Protein AF-A0A2G2X7A8-F1 (afdb_monomer)

Sequence (246 aa):
MGVSGAGKTTLMHVLAGRKTGGYIECSIKISGYPKKQETFAHIFGYCEQNDIHSPYVTVYESLVFSAWLRLPHDVDEKTRKMFVQKVMKLVELTPLRSALVGFPGVNGLSTEQHKRLTIGVELVLVLMKRGGQEIYVGSLGRHSCHLIKYFESIPDVSKIEDGYNPATWMLEVTNSAQEMMSGLDFADLYKKSDLYIRNKVLISELSVPLPVTKDLRFDNQYSQPFWTQCMACLWKQHQSYWRNPT

Solvent-accessible surface area (backbone atoms only — not comparable to full-atom values): 14780 Å² total; per-residue (Å²): 105,53,63,80,99,11,42,36,69,54,49,50,25,50,76,72,65,68,61,89,73,85,89,82,93,77,86,60,63,56,82,23,33,77,61,53,74,69,45,42,66,80,80,49,38,77,74,62,94,68,76,87,69,68,34,50,34,28,48,46,54,51,35,47,52,39,48,60,50,63,39,54,77,86,61,49,72,68,61,49,52,52,50,42,52,50,41,33,53,73,51,64,40,59,92,44,35,81,39,43,38,28,47,88,93,77,41,65,38,52,73,68,54,42,50,35,48,39,46,53,57,30,78,46,94,92,91,54,18,48,81,66,44,83,87,75,88,75,70,44,55,81,91,39,49,51,50,50,55,57,55,56,69,40,85,94,41,77,74,84,57,90,94,55,59,68,71,59,52,55,49,61,64,68,28,72,66,48,29,65,73,70,73,49,57,68,69,61,51,42,68,72,31,72,64,42,51,52,48,53,50,50,51,57,57,49,49,48,55,58,95,87,64,76,78,93,80,65,100,49,66,56,49,42,57,69,68,57,49,51,50,52,51,51,50,53,49,50,53,29,54,79,59,47,97,122

Mean predicted aligned error: 10.91 Å

pLDDT: mean 78.65, std 14.28, range [30.84, 96.94]

Nearest PDB structures (foldseek):
  9iul-assembly1_A  TM=8.206E-01  e=5.521E-11  Candida albicans SC5314
  6ffc-assembly1_A  TM=7.387E-01  e=5.706E-10  Homo sapiens
  8wto-assembly1_B  TM=7.322E-01  e=6.227E-09  Arabidopsis thaliana
  8wtm-assembly1_A  TM=6.685E-01  e=3.739E-08  Arabidopsis thaliana
  7r8b-assembly1_B  TM=6.435E-01  e=8.917E-08  Homo sapiens

Radius of gyration: 21.68 Å; Cα contacts (8 Å, |Δi|>4): 256; chains: 1; bounding box: 56×48×57 Å

Organism: Capsicum baccatum (NCBI:txid33114)

Secondary structure (DSSP, 8-state):
---SSSSHHHHHHHHHT---SS------EETTEEP-TTTGGGT-----SS----TTSBHHHHHHHHHHHHS-TTS-HHHHHHHHHHHHHHTT-GGGTTSB---TTTSSS-HHHHHHHHHHHH-------TTS--S--S---GGGHHHHHHHHTSTTPPPPPTT--HHHHHHHHTSHHHHHHHT--HHHHHHHSHHHHHHHHHHHHHTSPPTT------SSSSSS-HHHHHHHHHHHHHHHHHT---

Structure (mmCIF, N/CA/C/O backbone):
data_AF-A0A2G2X7A8-F1
#
_entry.id   AF-A0A2G2X7A8-F1
#
loop_
_atom_site.group_PDB
_atom_site.id
_atom_site.type_symbol
_atom_site.label_atom_id
_atom_site.label_alt_id
_atom_site.label_comp_id
_atom_site.label_asym_id
_atom_site.label_entity_id
_atom_site.label_seq_id
_atom_site.pdbx_PDB_ins_code
_atom_site.Cartn_x
_atom_site.Cartn_y
_atom_site.Cartn_z
_atom_site.occupancy
_atom_site.B_iso_or_equiv
_atom_site.auth_seq_id
_atom_site.auth_comp_id
_atom_site.auth_asym_id
_atom_site.auth_atom_id
_atom_site.pdbx_PDB_model_num
ATOM 1 N N . MET A 1 1 ? -9.004 6.717 10.570 1.00 49.31 1 MET A N 1
ATOM 2 C CA . MET A 1 1 ? -8.285 7.858 11.185 1.00 49.31 1 MET A CA 1
ATOM 3 C C . MET A 1 1 ? -8.231 7.599 12.679 1.00 49.31 1 MET A C 1
ATOM 5 O O . MET A 1 1 ? -9.219 7.135 13.226 1.00 49.31 1 MET A O 1
ATOM 9 N N . GLY A 1 2 ? -7.094 7.819 13.332 1.00 56.28 2 GLY A N 1
ATOM 10 C CA . GLY A 1 2 ? -6.967 7.631 14.778 1.00 56.28 2 GLY A CA 1
ATOM 11 C C . GLY A 1 2 ? -5.663 8.210 15.302 1.00 56.28 2 GLY A C 1
ATOM 12 O O . GLY A 1 2 ? -4.688 8.232 14.549 1.00 56.28 2 GLY A O 1
ATOM 13 N N . VAL A 1 3 ? -5.621 8.605 16.576 1.00 64.25 3 VAL A N 1
ATOM 14 C CA . VAL A 1 3 ? -4.405 9.091 17.263 1.00 64.25 3 VAL A CA 1
ATOM 15 C C . VAL A 1 3 ? -3.214 8.126 17.072 1.00 64.25 3 VAL A C 1
ATOM 17 O O . VAL A 1 3 ? -3.430 6.937 16.811 1.00 64.25 3 VAL A O 1
ATOM 20 N N . SER A 1 4 ? -1.964 8.630 17.094 1.00 68.25 4 SER A N 1
ATOM 21 C CA . SER A 1 4 ? -0.704 7.849 16.902 1.00 68.25 4 SER A CA 1
ATOM 22 C C . SER A 1 4 ? -0.648 6.604 17.806 1.00 68.25 4 SER A C 1
ATOM 24 O O . SER A 1 4 ? -1.505 6.496 18.637 1.00 68.25 4 SER A O 1
ATOM 26 N N . GLY A 1 5 ? 0.247 5.617 17.676 1.00 72.12 5 GLY A N 1
ATOM 27 C CA . GLY A 1 5 ? 0.383 4.505 18.661 1.00 72.12 5 GLY A CA 1
ATOM 28 C C . GLY A 1 5 ? -0.889 3.686 18.942 1.00 72.12 5 GLY A C 1
ATOM 29 O O . GLY A 1 5 ? -1.231 3.370 20.077 1.00 72.12 5 GLY A O 1
ATOM 30 N N . ALA A 1 6 ? -1.614 3.400 17.872 1.00 70.56 6 ALA A N 1
ATOM 31 C CA . ALA A 1 6 ? -2.959 2.862 17.879 1.00 70.56 6 ALA A CA 1
ATOM 32 C C . ALA A 1 6 ? -3.150 1.373 17.779 1.00 70.56 6 ALA A C 1
ATOM 34 O O . ALA A 1 6 ? -4.229 0.857 18.051 1.00 70.56 6 ALA A O 1
ATOM 35 N N . GLY A 1 7 ? -2.156 0.708 17.238 1.00 76.69 7 GLY A N 1
ATOM 36 C CA . GLY A 1 7 ? -2.445 -0.532 16.559 1.00 76.69 7 GLY A CA 1
ATOM 37 C C . GLY A 1 7 ? -3.211 -0.341 15.246 1.00 76.69 7 GLY A C 1
ATOM 38 O O . GLY A 1 7 ? -3.618 -1.342 14.688 1.00 76.69 7 GLY A O 1
ATOM 39 N N . LYS A 1 8 ? -3.338 0.876 14.678 1.00 75.06 8 LYS A N 1
ATOM 40 C CA . LYS A 1 8 ? -3.776 1.059 13.272 1.00 75.06 8 LYS A CA 1
ATOM 41 C C . LYS A 1 8 ? -2.897 0.228 12.340 1.00 75.06 8 LYS A C 1
ATOM 43 O O . LYS A 1 8 ? -3.386 -0.621 11.609 1.00 75.06 8 LYS A O 1
ATOM 48 N N . THR A 1 9 ? -1.588 0.458 12.426 1.00 77.06 9 THR A N 1
ATOM 49 C CA . THR A 1 9 ? -0.579 -0.266 11.652 1.00 77.06 9 THR A CA 1
ATOM 50 C C . THR A 1 9 ? -0.593 -1.751 12.002 1.00 77.06 9 THR A C 1
ATOM 52 O O . THR A 1 9 ? -0.550 -2.583 11.109 1.00 77.06 9 THR A O 1
ATOM 55 N N . THR A 1 10 ? -0.748 -2.100 13.285 1.00 83.69 10 THR A N 1
ATOM 56 C CA . THR A 1 10 ? -0.831 -3.501 13.727 1.00 83.69 10 THR A CA 1
ATOM 57 C C . THR A 1 10 ? -2.028 -4.229 13.124 1.00 83.69 10 THR A C 1
ATOM 59 O O . THR A 1 10 ? -1.860 -5.305 12.563 1.00 83.69 10 THR A O 1
ATOM 62 N N . LEU A 1 11 ? -3.222 -3.647 13.198 1.00 82.56 11 LEU A N 1
ATOM 63 C CA . LEU A 1 11 ? -4.444 -4.249 12.684 1.00 82.56 11 LEU A CA 1
ATOM 64 C C . LEU A 1 11 ? -4.424 -4.289 11.152 1.00 82.56 11 LEU A C 1
ATOM 66 O O . LEU A 1 11 ? -4.781 -5.308 10.574 1.00 82.56 11 LEU A O 1
ATOM 70 N N . MET A 1 12 ? -3.883 -3.262 10.488 1.00 81.12 12 MET A N 1
ATOM 71 C CA . MET A 1 12 ? -3.628 -3.319 9.046 1.00 81.12 12 MET A CA 1
ATOM 72 C C . MET A 1 12 ? -2.630 -4.428 8.684 1.00 81.12 12 MET A C 1
ATOM 74 O O . MET A 1 12 ? -2.844 -5.128 7.702 1.00 81.12 12 MET A O 1
ATOM 78 N N . HIS A 1 13 ? -1.582 -4.656 9.484 1.00 84.06 13 HIS A N 1
ATOM 79 C CA . HIS A 1 13 ? -0.650 -5.770 9.275 1.00 84.06 13 HIS A CA 1
ATOM 80 C C . HIS A 1 13 ? -1.320 -7.130 9.494 1.00 84.06 13 HIS A C 1
ATOM 82 O O . HIS A 1 13 ? -1.010 -8.065 8.765 1.00 84.06 13 HIS A O 1
ATOM 88 N N . VAL A 1 14 ? -2.243 -7.260 10.451 1.00 87.00 14 VAL A N 1
ATOM 89 C CA . VAL A 1 14 ? -3.034 -8.488 10.645 1.00 87.00 14 VAL A CA 1
ATOM 90 C C . VAL A 1 14 ? -3.953 -8.729 9.444 1.00 87.00 14 VAL A C 1
ATOM 92 O O . VAL A 1 14 ? -3.928 -9.812 8.857 1.00 87.00 14 VAL A O 1
ATOM 95 N N . LEU A 1 15 ? -4.696 -7.707 9.006 1.00 84.69 15 LEU A N 1
ATOM 96 C CA . LEU A 1 15 ? -5.575 -7.793 7.836 1.00 84.69 15 LEU A CA 1
ATOM 97 C C . LEU A 1 15 ? -4.793 -8.089 6.551 1.00 84.69 15 LEU A C 1
ATOM 99 O O . LEU A 1 15 ? -5.212 -8.945 5.779 1.00 84.69 15 LEU A O 1
ATOM 103 N N . ALA A 1 16 ? -3.620 -7.483 6.367 1.00 82.25 16 ALA A N 1
ATOM 104 C CA . ALA A 1 16 ? -2.704 -7.764 5.261 1.00 82.25 16 ALA A CA 1
ATOM 105 C C . ALA A 1 16 ? -1.989 -9.125 5.389 1.00 82.25 16 ALA A C 1
ATOM 107 O O . ALA A 1 16 ? -1.415 -9.619 4.423 1.00 82.25 16 ALA A O 1
ATOM 108 N N . GLY A 1 17 ? -2.005 -9.739 6.578 1.00 83.44 17 GLY A N 1
ATOM 109 C CA . GLY A 1 17 ? -1.268 -10.967 6.885 1.00 83.44 17 GLY A CA 1
ATOM 110 C C . GLY A 1 17 ? 0.251 -10.812 6.950 1.00 83.44 17 GLY A C 1
ATOM 111 O O . GLY A 1 17 ? 0.991 -11.754 6.700 1.00 83.44 17 GLY A O 1
ATOM 112 N N . ARG A 1 18 ? 0.720 -9.609 7.282 1.00 82.19 18 ARG A N 1
ATOM 113 C CA . ARG A 1 18 ? 2.135 -9.260 7.477 1.00 82.19 18 ARG A CA 1
ATOM 114 C C . ARG A 1 18 ? 2.573 -9.326 8.941 1.00 82.19 18 ARG A C 1
ATOM 116 O O . ARG A 1 18 ? 3.736 -9.082 9.251 1.00 82.19 18 ARG A O 1
ATOM 123 N N . LYS A 1 19 ? 1.650 -9.599 9.865 1.00 85.44 19 LYS A N 1
ATOM 124 C CA . LYS A 1 19 ? 1.957 -9.738 11.290 1.00 85.44 19 LYS A CA 1
ATOM 125 C C . LYS A 1 19 ? 2.539 -11.133 11.553 1.00 85.44 19 LYS A C 1
ATOM 127 O O . LYS A 1 19 ? 1.836 -12.121 11.407 1.00 85.44 19 LYS A O 1
ATOM 132 N N . THR A 1 20 ? 3.809 -11.191 11.953 1.00 77.25 20 THR A N 1
ATOM 133 C CA . THR A 1 20 ? 4.579 -12.440 12.140 1.00 77.25 20 THR A CA 1
ATOM 134 C C . THR A 1 20 ? 4.743 -12.879 13.598 1.00 77.25 20 THR A C 1
ATOM 136 O O . THR A 1 20 ? 5.387 -13.887 13.861 1.00 77.25 20 THR A O 1
ATOM 139 N N . GLY A 1 21 ? 4.187 -12.142 14.563 1.00 81.38 21 GLY A N 1
ATOM 140 C CA . GLY A 1 21 ? 4.325 -12.471 15.984 1.00 81.38 21 GLY A CA 1
ATOM 141 C C . GLY A 1 21 ? 3.199 -11.912 16.848 1.00 81.38 21 GLY A C 1
ATOM 142 O O . GLY A 1 21 ? 2.556 -10.929 16.466 1.00 81.38 21 GLY A O 1
ATOM 143 N N . GLY A 1 22 ? 3.007 -12.516 18.022 1.00 85.81 22 GLY A N 1
ATOM 144 C CA . GLY A 1 22 ? 1.843 -12.321 18.893 1.00 85.81 22 GLY A CA 1
ATOM 145 C C . GLY A 1 22 ? 0.721 -13.321 18.595 1.00 85.81 22 GLY A C 1
ATOM 146 O O . GLY A 1 22 ? 0.880 -14.199 17.751 1.00 85.81 22 GLY A O 1
ATOM 147 N N . TYR A 1 23 ? -0.413 -13.170 19.280 1.00 84.62 23 TYR A N 1
ATOM 148 C CA . TYR A 1 23 ? -1.606 -13.995 19.079 1.00 84.62 23 TYR A CA 1
ATOM 149 C C . TYR A 1 23 ? -2.635 -13.237 18.237 1.00 84.62 23 TYR A C 1
ATOM 151 O O . TYR A 1 23 ? -2.855 -12.042 18.441 1.00 84.62 23 TYR A O 1
ATOM 159 N N . ILE A 1 24 ? -3.242 -13.926 17.270 1.00 84.12 24 ILE A N 1
ATOM 160 C CA . ILE A 1 24 ? -4.314 -13.392 16.425 1.00 84.12 24 ILE A CA 1
ATOM 161 C C . ILE A 1 24 ? -5.533 -14.286 16.635 1.00 84.12 24 ILE A C 1
ATOM 163 O O . ILE A 1 24 ? -5.596 -15.391 16.104 1.00 84.12 24 ILE A O 1
ATOM 167 N N . GLU A 1 25 ? -6.498 -13.800 17.406 1.00 85.12 25 GLU A N 1
ATOM 168 C CA . GLU A 1 25 ? -7.753 -14.499 17.693 1.00 85.12 25 GLU A CA 1
ATOM 169 C C . GLU A 1 25 ? -8.892 -13.860 16.892 1.00 85.12 25 GLU A C 1
ATOM 171 O O . GLU A 1 25 ? -9.723 -13.122 17.418 1.00 85.12 25 GLU A O 1
ATOM 176 N N . CYS A 1 26 ? -8.903 -14.074 15.574 1.00 82.31 26 CYS A N 1
ATOM 177 C CA . CYS A 1 26 ? -9.996 -13.605 14.725 1.00 82.31 26 CYS A CA 1
ATOM 178 C C . CYS A 1 26 ? -10.171 -14.454 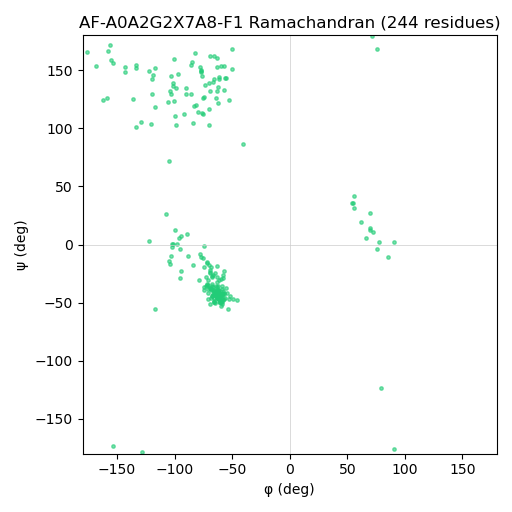13.463 1.00 82.31 26 CYS A C 1
ATOM 180 O O . CYS A 1 26 ? -9.237 -15.086 12.971 1.00 82.31 26 CYS A O 1
ATOM 182 N N . SER A 1 27 ? -11.384 -14.433 12.907 1.00 85.62 27 SER A N 1
ATOM 183 C CA . SER A 1 27 ? -11.674 -14.983 11.583 1.00 85.62 27 SER A CA 1
ATOM 184 C C . SER A 1 27 ? -11.868 -13.847 10.587 1.00 85.62 27 SER A C 1
ATOM 186 O O . SER A 1 27 ? -12.755 -13.012 10.768 1.00 85.62 27 SER A O 1
ATOM 188 N N . ILE A 1 28 ? -11.081 -13.837 9.514 1.00 88.06 28 ILE A N 1
ATOM 189 C CA . ILE A 1 28 ? -11.240 -12.882 8.414 1.00 88.06 28 ILE A CA 1
ATOM 190 C C . ILE A 1 28 ? -11.909 -13.613 7.253 1.00 88.06 28 ILE A C 1
ATOM 192 O O . ILE A 1 28 ? -11.458 -14.689 6.855 1.00 88.06 28 ILE A O 1
ATOM 196 N N . LYS A 1 29 ? -12.974 -13.025 6.704 1.00 85.88 29 LYS A N 1
ATOM 197 C CA . LYS A 1 29 ? -13.679 -13.539 5.529 1.00 85.88 29 LYS A CA 1
ATOM 198 C C . LYS A 1 29 ? -13.639 -12.529 4.387 1.00 85.88 29 LYS A C 1
ATOM 200 O O . LYS A 1 29 ? -13.754 -11.330 4.624 1.00 85.88 29 LYS A O 1
ATOM 205 N N . ILE A 1 30 ? -13.510 -13.023 3.161 1.00 82.69 30 ILE A N 1
ATOM 206 C CA . ILE A 1 30 ? -13.595 -12.266 1.913 1.00 82.69 30 ILE A CA 1
ATOM 207 C C . ILE A 1 30 ? -14.795 -12.808 1.136 1.00 82.69 30 ILE A C 1
ATOM 209 O O . ILE A 1 30 ? -14.839 -13.992 0.812 1.00 82.69 30 ILE A O 1
ATOM 213 N N . SER A 1 31 ? -15.792 -11.959 0.878 1.00 78.81 31 SER A N 1
ATOM 214 C CA . SER A 1 31 ? -17.030 -12.348 0.175 1.00 78.81 31 SER A CA 1
ATOM 215 C C . SER A 1 31 ? -17.755 -13.554 0.810 1.00 78.81 31 SER A C 1
ATOM 217 O O . SER A 1 31 ? -18.283 -14.410 0.104 1.00 78.81 31 SER A O 1
ATOM 219 N N . GLY A 1 32 ? -17.726 -13.658 2.144 1.00 83.19 32 GLY A N 1
ATOM 220 C CA . GLY A 1 32 ? -18.305 -14.771 2.914 1.00 83.19 32 GLY A CA 1
ATOM 221 C C . GLY A 1 32 ? -17.404 -16.000 3.076 1.00 83.19 32 GLY A C 1
ATOM 222 O O . GLY A 1 32 ? -17.675 -16.851 3.924 1.00 83.19 32 GLY A O 1
ATOM 223 N N . TYR A 1 33 ? -16.291 -16.073 2.345 1.00 85.50 33 TYR A N 1
ATOM 224 C CA . TYR A 1 33 ? -15.348 -17.193 2.387 1.00 85.50 33 TYR A CA 1
ATOM 225 C C . TYR A 1 33 ? -14.157 -16.916 3.312 1.00 85.50 33 TYR A C 1
ATOM 227 O O . TYR A 1 33 ? -13.722 -15.770 3.401 1.00 85.50 33 TYR A O 1
ATOM 235 N N . PRO A 1 34 ? -13.592 -17.921 4.006 1.00 89.81 34 PRO A N 1
ATOM 236 C CA . PRO A 1 34 ? -12.398 -17.730 4.826 1.00 89.81 34 PRO A CA 1
ATOM 237 C C . PRO A 1 34 ? -11.224 -17.164 4.018 1.00 89.81 34 PRO A C 1
ATOM 239 O O . PRO A 1 34 ? -10.892 -17.665 2.944 1.00 89.81 34 PRO A O 1
ATOM 242 N N . LYS A 1 35 ? -10.564 -16.134 4.553 1.00 87.12 35 LYS A N 1
ATOM 243 C CA . LYS A 1 35 ? -9.376 -15.537 3.938 1.00 87.12 35 LYS A CA 1
ATOM 244 C C . LYS A 1 35 ? -8.250 -16.574 3.851 1.00 87.12 35 LYS A C 1
ATOM 246 O O . LYS A 1 35 ? -7.763 -17.055 4.871 1.00 87.12 35 LYS A O 1
ATOM 251 N N . LYS A 1 36 ? -7.772 -16.842 2.635 1.00 85.94 36 LYS A N 1
ATOM 252 C CA . LYS A 1 36 ? -6.582 -17.667 2.374 1.00 85.94 36 LYS A CA 1
ATOM 253 C C . LYS A 1 36 ? -5.344 -16.792 2.291 1.00 85.94 36 LYS A C 1
ATOM 255 O O . LYS A 1 36 ? -5.212 -16.004 1.361 1.00 85.94 36 LYS A O 1
ATOM 260 N N . GLN A 1 37 ? -4.446 -16.920 3.264 1.00 84.31 37 GLN A N 1
ATOM 261 C CA . GLN A 1 37 ? -3.293 -16.026 3.375 1.00 84.31 37 GLN A CA 1
ATOM 262 C C . GLN A 1 37 ? -2.337 -16.131 2.181 1.00 84.31 37 GLN A C 1
ATOM 264 O O . GLN A 1 37 ? -1.846 -15.108 1.712 1.00 84.31 37 GLN A O 1
ATOM 269 N N . GLU A 1 38 ? -2.111 -17.342 1.674 1.00 84.38 38 GLU A N 1
ATOM 270 C CA . GLU A 1 38 ? -1.190 -17.609 0.564 1.00 84.38 38 GLU A CA 1
ATOM 271 C C . GLU A 1 38 ? -1.573 -16.837 -0.699 1.00 84.38 38 GLU A C 1
ATOM 273 O O . GLU A 1 38 ? -0.721 -16.241 -1.345 1.00 84.38 38 GLU A O 1
ATOM 278 N N . THR A 1 39 ? -2.864 -16.773 -1.022 1.00 78.88 39 THR A N 1
ATOM 279 C CA . THR A 1 39 ? -3.349 -16.157 -2.261 1.00 78.88 39 THR A CA 1
ATOM 280 C C . THR A 1 39 ? -3.918 -14.755 -2.053 1.00 78.88 39 THR A C 1
ATOM 282 O O . THR A 1 39 ? -4.372 -14.125 -3.004 1.00 78.88 39 THR A O 1
ATOM 285 N N . PHE A 1 40 ? -3.910 -14.234 -0.822 1.00 79.56 40 PHE A N 1
ATOM 286 C CA . PHE A 1 40 ? -4.552 -12.957 -0.500 1.00 79.56 40 PHE A CA 1
ATOM 287 C C . PHE A 1 40 ? -3.929 -11.770 -1.245 1.00 79.56 40 PHE A C 1
ATOM 289 O O . PHE A 1 40 ? -4.637 -10.842 -1.630 1.00 79.56 40 PHE A O 1
ATOM 296 N N . ALA A 1 41 ? -2.621 -11.830 -1.505 1.00 75.25 41 ALA A N 1
ATOM 297 C CA . ALA A 1 41 ? -1.888 -10.790 -2.224 1.00 75.25 41 ALA A CA 1
ATOM 298 C C . ALA A 1 41 ? -2.361 -10.587 -3.679 1.00 75.25 41 ALA A C 1
ATOM 300 O O . ALA A 1 41 ? -2.108 -9.531 -4.249 1.00 75.25 41 ALA A O 1
ATOM 301 N N . HIS A 1 42 ? -3.081 -11.550 -4.273 1.00 68.75 42 HIS A N 1
ATOM 302 C CA . HIS A 1 42 ? -3.678 -11.390 -5.609 1.00 68.75 42 HIS A CA 1
ATOM 303 C C . HIS A 1 42 ? -4.796 -10.346 -5.650 1.00 68.75 42 HIS A C 1
ATOM 305 O O . HIS A 1 42 ? -5.053 -9.756 -6.694 1.00 68.75 42 HIS A O 1
ATOM 311 N N . ILE A 1 43 ? -5.480 -10.135 -4.525 1.00 70.69 43 ILE A N 1
ATOM 312 C CA . ILE A 1 43 ? -6.689 -9.299 -4.441 1.00 70.69 43 ILE A CA 1
ATOM 313 C C . ILE A 1 43 ? -6.550 -8.151 -3.441 1.00 70.69 43 ILE A C 1
ATOM 315 O O . ILE A 1 43 ? -7.509 -7.420 -3.203 1.00 70.69 43 ILE A O 1
ATOM 319 N N . PHE A 1 44 ? -5.371 -8.001 -2.838 1.00 71.50 44 PHE A N 1
ATOM 320 C CA . PHE A 1 44 ? -5.100 -7.016 -1.803 1.00 71.50 44 PHE A CA 1
ATOM 321 C C . PHE A 1 44 ? -3.751 -6.336 -2.041 1.00 71.50 44 PHE A C 1
ATOM 323 O O . PHE A 1 44 ? -2.721 -7.003 -2.123 1.00 71.50 44 PHE A O 1
ATOM 330 N N . GLY A 1 45 ? -3.761 -5.005 -2.102 1.00 68.31 45 GLY A N 1
ATOM 331 C CA . GLY A 1 45 ? -2.566 -4.164 -2.104 1.00 68.31 45 GLY A CA 1
ATOM 332 C C . GLY A 1 45 ? -2.350 -3.525 -0.734 1.00 68.31 45 GLY A C 1
ATOM 333 O O . GLY A 1 45 ? -3.308 -3.183 -0.038 1.00 68.31 45 GLY A O 1
ATOM 334 N N . TYR A 1 46 ? -1.091 -3.357 -0.327 1.00 72.44 46 TYR A N 1
ATOM 335 C CA . TYR A 1 46 ? -0.751 -2.735 0.954 1.00 72.44 46 TYR A CA 1
ATOM 336 C C . TYR A 1 46 ? 0.274 -1.625 0.762 1.00 72.44 46 TYR A C 1
ATOM 338 O O . TYR A 1 46 ? 1.462 -1.881 0.588 1.00 72.44 46 TYR A O 1
ATOM 346 N N . CYS A 1 47 ? -0.185 -0.378 0.854 1.00 70.50 47 CYS A N 1
ATOM 347 C CA . CYS A 1 47 ? 0.699 0.780 0.899 1.00 70.50 47 CYS A CA 1
ATOM 348 C C . CYS A 1 47 ? 1.335 0.894 2.286 1.00 70.50 47 CYS A C 1
ATOM 350 O O . CYS A 1 47 ? 0.646 1.198 3.263 1.00 70.50 47 CYS A O 1
ATOM 352 N N . GLU A 1 48 ? 2.648 0.703 2.374 1.00 72.31 48 GLU A N 1
ATOM 353 C CA . GLU A 1 48 ? 3.376 0.970 3.611 1.00 72.31 48 GLU A CA 1
ATOM 354 C C . GLU A 1 48 ? 3.375 2.467 3.967 1.00 72.31 48 GLU A C 1
ATOM 356 O O . GLU A 1 48 ? 3.071 3.355 3.157 1.00 72.31 48 GLU A O 1
ATOM 361 N N . GLN A 1 49 ? 3.677 2.754 5.237 1.00 67.06 49 GLN A N 1
ATOM 362 C CA . GLN A 1 49 ? 3.801 4.130 5.712 1.00 67.06 49 GLN A CA 1
ATOM 363 C C . GLN A 1 49 ? 4.982 4.830 5.030 1.00 67.06 49 GLN A C 1
ATOM 365 O O . GLN A 1 49 ? 4.824 5.965 4.583 1.00 67.06 49 GLN A O 1
ATOM 370 N N . ASN A 1 50 ? 6.106 4.119 4.899 1.00 73.19 50 ASN A N 1
ATOM 371 C CA . ASN A 1 50 ? 7.278 4.566 4.160 1.00 73.19 50 ASN A CA 1
ATOM 372 C C . ASN A 1 50 ? 7.178 4.110 2.704 1.00 73.19 50 ASN A C 1
ATOM 374 O O . ASN A 1 50 ? 6.854 2.955 2.427 1.00 73.19 50 ASN A O 1
ATOM 378 N N . ASP A 1 51 ? 7.478 5.015 1.781 1.00 78.62 51 ASP A N 1
ATOM 379 C CA . ASP A 1 51 ? 7.432 4.736 0.351 1.00 78.62 51 ASP A CA 1
ATOM 380 C C . ASP A 1 51 ? 8.753 4.083 -0.085 1.00 78.62 51 ASP A C 1
ATOM 382 O O . ASP A 1 51 ? 9.788 4.742 -0.176 1.00 78.62 51 ASP A O 1
ATOM 386 N N . ILE A 1 52 ? 8.731 2.768 -0.322 1.00 82.25 52 ILE A N 1
ATOM 387 C CA . ILE A 1 52 ? 9.918 1.989 -0.699 1.00 82.25 52 ILE A CA 1
ATOM 388 C C . ILE A 1 52 ? 9.923 1.789 -2.215 1.00 82.25 52 ILE A C 1
ATOM 390 O O . ILE A 1 52 ? 9.214 0.935 -2.745 1.00 82.25 52 ILE A O 1
ATOM 394 N N . HIS A 1 53 ? 10.759 2.555 -2.913 1.00 89.94 53 HIS A N 1
ATOM 395 C CA . HIS A 1 53 ? 10.943 2.452 -4.362 1.00 89.94 53 HIS A CA 1
ATOM 396 C C . HIS A 1 53 ? 12.425 2.456 -4.724 1.00 89.94 53 HIS A C 1
ATOM 398 O O . HIS A 1 53 ? 13.256 2.986 -3.991 1.00 89.94 53 HIS A O 1
ATOM 404 N N . SER A 1 54 ? 12.766 1.863 -5.868 1.00 92.12 54 SER A N 1
ATOM 405 C CA . SER A 1 54 ? 14.139 1.933 -6.375 1.00 92.12 54 SER A CA 1
ATOM 406 C C . SER A 1 54 ? 14.392 3.338 -6.941 1.00 92.12 54 SER A C 1
ATOM 408 O O . SER A 1 54 ? 13.622 3.778 -7.791 1.00 92.12 54 SER A O 1
ATOM 410 N N . PRO A 1 55 ? 15.449 4.045 -6.516 1.00 93.69 55 PRO A N 1
ATOM 411 C CA . PRO A 1 55 ? 15.626 5.463 -6.840 1.00 93.69 55 PRO A CA 1
ATOM 412 C C . PRO A 1 55 ? 16.026 5.705 -8.305 1.00 93.69 55 PRO A C 1
ATOM 414 O O . PRO A 1 55 ? 15.696 6.740 -8.876 1.00 93.69 55 PRO A O 1
ATOM 417 N N . TYR A 1 56 ? 16.698 4.742 -8.943 1.00 95.00 56 TYR A N 1
ATOM 418 C CA . TYR A 1 56 ? 17.254 4.893 -10.296 1.00 95.00 56 TYR A CA 1
ATOM 419 C C . TYR A 1 56 ? 16.335 4.390 -11.424 1.00 95.00 56 TYR A C 1
ATOM 421 O O . TYR A 1 56 ? 16.738 4.345 -12.587 1.00 95.00 56 TYR A O 1
ATOM 429 N N . VAL A 1 57 ? 15.095 4.011 -11.110 1.00 95.88 57 VAL A N 1
ATOM 430 C CA . VAL A 1 57 ? 14.070 3.719 -12.125 1.00 95.88 57 VAL A CA 1
ATOM 431 C C . VAL A 1 57 ? 13.133 4.908 -12.282 1.00 95.88 57 VAL A C 1
ATOM 433 O O . VAL A 1 57 ? 13.039 5.767 -11.408 1.00 95.88 57 VAL A O 1
ATOM 436 N N . THR A 1 58 ? 12.435 4.970 -13.407 1.00 96.94 58 THR A N 1
ATOM 437 C CA . THR A 1 58 ? 11.422 5.997 -13.665 1.00 96.94 58 THR A CA 1
ATOM 438 C C . THR A 1 58 ? 10.073 5.641 -13.039 1.00 96.94 58 THR A C 1
ATOM 440 O O . THR A 1 58 ? 9.800 4.482 -12.699 1.00 96.94 58 THR A O 1
ATOM 443 N N . VAL A 1 59 ? 9.180 6.631 -12.942 1.00 95.12 59 VAL A N 1
ATOM 444 C CA . VAL A 1 59 ? 7.766 6.425 -12.574 1.00 95.12 59 VAL A CA 1
ATOM 445 C C . VAL A 1 59 ? 7.112 5.371 -13.472 1.00 95.12 59 VAL A C 1
ATOM 447 O O . VAL A 1 59 ? 6.453 4.452 -12.983 1.00 95.12 59 VAL A O 1
ATOM 450 N N . TYR A 1 60 ? 7.303 5.473 -14.791 1.00 95.69 60 TYR A N 1
ATOM 451 C CA . TYR A 1 60 ? 6.725 4.523 -15.740 1.00 95.69 60 TYR A CA 1
ATOM 452 C C . TYR A 1 60 ? 7.239 3.103 -15.528 1.00 95.69 60 TYR A C 1
ATOM 454 O O . TYR A 1 60 ? 6.441 2.172 -15.466 1.00 95.69 60 TYR A O 1
ATOM 462 N N . GLU A 1 61 ? 8.550 2.927 -15.384 1.00 95.81 61 GLU A N 1
ATOM 463 C CA . GLU A 1 61 ? 9.152 1.608 -15.169 1.00 95.81 61 GLU A CA 1
ATOM 464 C C . GLU A 1 61 ? 8.711 0.980 -13.850 1.00 95.81 61 GLU A C 1
ATOM 466 O O . GLU A 1 61 ? 8.477 -0.225 -13.806 1.00 95.81 61 GLU A O 1
ATOM 471 N N . SER A 1 62 ? 8.527 1.787 -12.804 1.00 94.31 62 SER A N 1
ATOM 472 C CA . SER A 1 62 ? 7.999 1.322 -11.517 1.00 94.31 62 SER A CA 1
ATOM 473 C C . SER A 1 62 ? 6.587 0.745 -11.663 1.00 94.31 62 SER A C 1
ATOM 475 O O . SER A 1 62 ? 6.298 -0.342 -11.158 1.00 94.31 62 SER A O 1
ATOM 477 N N . LEU A 1 63 ? 5.720 1.426 -12.421 1.00 89.12 63 LEU A N 1
ATOM 478 C CA . LEU A 1 63 ? 4.364 0.947 -12.700 1.00 89.12 63 LEU A CA 1
ATOM 479 C C . LEU A 1 63 ? 4.353 -0.256 -13.655 1.00 89.12 63 LEU A C 1
ATOM 481 O O . LEU A 1 63 ? 3.578 -1.186 -13.444 1.00 89.12 63 LEU A O 1
ATOM 485 N N . VAL A 1 64 ? 5.220 -0.279 -14.674 1.00 92.38 64 VAL A N 1
ATOM 486 C CA . VAL A 1 64 ? 5.373 -1.431 -15.583 1.00 92.38 64 VAL A CA 1
ATOM 487 C C . VAL A 1 64 ? 5.851 -2.662 -14.824 1.00 92.38 64 VAL A C 1
ATOM 489 O O . VAL A 1 64 ? 5.294 -3.737 -15.021 1.00 92.38 64 VAL A O 1
ATOM 492 N N . PHE A 1 65 ? 6.839 -2.511 -13.943 1.00 92.81 65 PHE A N 1
ATOM 493 C CA . PHE A 1 65 ? 7.349 -3.593 -13.105 1.00 92.81 65 PHE A CA 1
ATOM 494 C C . PHE A 1 65 ? 6.248 -4.175 -12.215 1.00 92.81 65 PHE A C 1
ATOM 496 O O . PHE A 1 65 ? 6.047 -5.389 -12.204 1.00 92.81 65 PHE A O 1
ATOM 503 N N . SER A 1 66 ? 5.491 -3.310 -11.528 1.00 87.81 66 SER A N 1
ATOM 504 C CA . SER A 1 66 ? 4.354 -3.743 -10.708 1.00 87.81 66 SER A CA 1
ATOM 505 C C . SER A 1 66 ? 3.306 -4.476 -11.550 1.00 87.81 66 SER A C 1
ATOM 507 O O . SER A 1 66 ? 2.912 -5.594 -11.219 1.00 87.81 66 SER A O 1
ATOM 509 N N . ALA A 1 67 ? 2.916 -3.903 -12.693 1.00 83.25 67 ALA A N 1
ATOM 510 C CA . ALA A 1 67 ? 1.941 -4.509 -13.594 1.00 83.25 67 ALA A CA 1
ATOM 511 C C . ALA A 1 67 ? 2.425 -5.848 -14.169 1.00 83.25 67 ALA A C 1
ATOM 513 O O . ALA A 1 67 ? 1.627 -6.764 -14.322 1.00 83.25 67 ALA A O 1
ATOM 514 N N . TRP A 1 68 ? 3.718 -5.995 -14.466 1.00 88.06 68 TRP A N 1
ATOM 515 C CA . TRP A 1 68 ? 4.283 -7.253 -14.950 1.00 88.06 68 TRP A CA 1
ATOM 516 C C . TRP A 1 68 ? 4.137 -8.360 -13.904 1.00 88.06 68 TRP A C 1
ATOM 518 O O . TRP A 1 68 ? 3.710 -9.455 -14.246 1.00 88.06 68 TRP A O 1
ATOM 528 N N . LEU A 1 69 ? 4.430 -8.072 -12.636 1.00 86.06 69 LEU A N 1
ATOM 529 C CA . LEU A 1 69 ? 4.383 -9.072 -11.569 1.00 86.06 69 LEU A CA 1
ATOM 530 C C . LEU A 1 69 ? 2.971 -9.372 -11.058 1.00 86.06 69 LEU A C 1
ATOM 532 O O . LEU A 1 69 ? 2.719 -10.488 -10.610 1.00 86.06 69 LEU A O 1
ATOM 536 N N . ARG A 1 70 ? 2.070 -8.385 -11.093 1.00 77.62 70 ARG A N 1
ATOM 537 C CA . ARG A 1 70 ? 0.730 -8.494 -10.498 1.00 77.62 70 ARG A CA 1
ATOM 538 C C . ARG A 1 70 ? -0.348 -8.904 -11.492 1.00 77.62 70 ARG A C 1
ATOM 540 O O . ARG A 1 70 ? -1.317 -9.537 -11.079 1.00 77.62 70 ARG A O 1
ATOM 547 N N . LEU A 1 71 ? -0.201 -8.571 -12.777 1.00 74.25 71 LEU A N 1
ATOM 548 C CA . LEU A 1 71 ? -1.176 -8.989 -13.783 1.00 74.25 71 LEU A CA 1
ATOM 549 C C . LEU A 1 71 ? -0.977 -10.463 -14.156 1.00 74.25 71 LEU A C 1
ATOM 551 O O . LEU A 1 71 ? 0.159 -10.939 -14.152 1.00 74.25 71 LEU A O 1
ATOM 555 N N . PRO A 1 72 ? -2.057 -11.177 -14.505 1.00 73.69 72 PRO A N 1
ATOM 556 C CA . PRO A 1 72 ? -1.988 -12.529 -15.048 1.00 73.69 72 PRO A CA 1
ATOM 557 C C . PRO A 1 72 ? -1.132 -12.642 -16.325 1.00 73.69 72 PRO A C 1
ATOM 559 O O . PRO A 1 72 ? -0.951 -11.676 -17.070 1.00 73.69 72 PRO A O 1
ATOM 562 N N . HIS A 1 73 ? -0.575 -13.829 -16.576 1.00 77.25 73 HIS A N 1
ATOM 563 C CA . HIS A 1 73 ? 0.329 -14.092 -17.706 1.00 77.25 73 HIS A CA 1
ATOM 564 C C . HIS A 1 73 ? -0.355 -14.056 -19.085 1.00 77.25 73 HIS A C 1
ATOM 566 O O . HIS A 1 73 ? 0.315 -13.801 -20.082 1.00 77.25 73 HIS A O 1
ATOM 572 N N . ASP A 1 74 ? -1.666 -14.277 -19.134 1.00 74.81 74 ASP A N 1
ATOM 573 C CA . ASP A 1 74 ? -2.524 -14.183 -20.319 1.00 74.81 74 ASP A CA 1
ATOM 574 C C . ASP A 1 74 ? -2.818 -12.730 -20.732 1.00 74.81 74 ASP A C 1
ATOM 576 O O . ASP A 1 74 ? -3.290 -12.485 -21.842 1.00 74.81 74 ASP A O 1
ATOM 580 N N . VAL A 1 75 ? -2.486 -11.744 -19.886 1.00 74.38 75 VAL A N 1
ATOM 581 C CA . VAL A 1 75 ? -2.588 -10.325 -20.245 1.00 74.38 75 VAL A CA 1
ATOM 582 C C . VAL A 1 75 ? -1.446 -9.930 -21.177 1.00 74.38 75 VAL A C 1
ATOM 584 O O . VAL A 1 75 ? -0.280 -9.820 -20.766 1.00 74.38 75 VAL A O 1
ATOM 587 N N . ASP A 1 76 ? -1.812 -9.629 -22.420 1.00 81.62 76 ASP A N 1
ATOM 588 C CA . ASP A 1 76 ? -0.894 -9.188 -23.461 1.00 81.62 76 ASP A CA 1
ATOM 589 C C . ASP A 1 76 ? -0.219 -7.839 -23.136 1.00 81.62 76 ASP A C 1
ATOM 591 O O . ASP A 1 76 ? -0.674 -7.025 -22.321 1.00 81.62 76 ASP A O 1
ATOM 595 N N . GLU A 1 77 ? 0.902 -7.582 -23.808 1.00 86.00 77 GLU A N 1
ATOM 596 C CA . GLU A 1 77 ? 1.734 -6.407 -23.559 1.00 86.00 77 GLU A CA 1
ATOM 597 C C . GLU A 1 77 ? 1.010 -5.079 -23.842 1.00 86.00 77 GLU A C 1
ATOM 599 O O . GLU A 1 77 ? 1.206 -4.093 -23.123 1.00 86.00 77 GLU A O 1
ATOM 604 N N . LYS A 1 78 ? 0.146 -5.031 -24.865 1.00 85.50 78 LYS A N 1
ATOM 605 C CA . LYS A 1 78 ? -0.604 -3.822 -25.227 1.00 85.50 78 LYS A CA 1
ATOM 606 C C . LYS A 1 78 ? -1.623 -3.502 -24.139 1.00 85.50 78 LYS A C 1
ATOM 608 O O . LYS A 1 78 ? -1.685 -2.356 -23.688 1.00 85.50 78 LYS A O 1
ATOM 613 N N . THR A 1 79 ? -2.362 -4.501 -23.664 1.00 72.75 79 THR A N 1
ATOM 614 C CA . THR A 1 79 ? -3.323 -4.345 -22.563 1.00 72.75 79 THR A CA 1
ATOM 615 C C . THR A 1 79 ? -2.633 -3.918 -21.271 1.00 72.75 79 THR A C 1
ATOM 617 O O . THR A 1 79 ? -3.082 -2.975 -20.614 1.00 72.75 79 THR A O 1
ATOM 620 N N . ARG A 1 80 ? -1.475 -4.507 -20.954 1.00 78.94 80 ARG A N 1
ATOM 621 C CA . ARG A 1 80 ? -0.643 -4.104 -19.809 1.00 78.94 80 ARG A CA 1
ATOM 622 C C . ARG A 1 80 ? -0.191 -2.647 -19.896 1.00 78.94 80 ARG A C 1
ATOM 624 O O . ARG A 1 80 ? -0.324 -1.900 -18.928 1.00 78.94 80 ARG A O 1
ATOM 631 N N . LYS A 1 81 ? 0.295 -2.211 -21.061 1.00 86.38 81 LYS A N 1
ATOM 632 C CA . LYS A 1 81 ? 0.688 -0.811 -21.299 1.00 86.38 81 LYS A CA 1
ATOM 633 C C . LYS A 1 81 ? -0.496 0.143 -21.139 1.00 86.38 81 LYS A C 1
ATOM 635 O O . LYS A 1 81 ? -0.342 1.192 -20.513 1.00 86.38 81 LYS A O 1
ATOM 640 N N . MET A 1 82 ? -1.675 -0.218 -21.652 1.00 76.88 82 MET A N 1
ATOM 641 C CA . MET A 1 82 ? -2.895 0.577 -21.460 1.00 76.88 82 MET A CA 1
ATOM 642 C C . MET A 1 82 ? -3.293 0.668 -19.984 1.00 76.88 82 MET A C 1
ATOM 644 O O . MET A 1 82 ? -3.668 1.744 -19.519 1.00 76.88 82 MET A O 1
ATOM 648 N N . PHE A 1 83 ? -3.189 -0.432 -19.235 1.00 72.56 83 PHE A N 1
ATOM 649 C CA . PHE A 1 83 ? -3.447 -0.443 -17.796 1.00 72.56 83 PHE A CA 1
ATOM 650 C C . PHE A 1 83 ? -2.509 0.515 -17.052 1.00 72.56 83 PHE A C 1
ATOM 652 O O . PHE A 1 83 ? -2.978 1.394 -16.330 1.00 72.56 83 PHE A O 1
ATOM 659 N N . VAL A 1 84 ? -1.200 0.430 -17.309 1.00 82.31 84 VAL A N 1
ATOM 660 C CA . VAL A 1 84 ? -0.197 1.329 -16.710 1.00 82.31 84 VAL A CA 1
ATOM 661 C C . VAL A 1 84 ? -0.499 2.797 -17.020 1.00 82.31 84 VAL A C 1
ATOM 663 O O . VAL A 1 84 ? -0.415 3.643 -16.133 1.00 82.31 84 VAL A O 1
ATOM 666 N N . GLN A 1 85 ? -0.902 3.117 -18.253 1.00 82.38 85 GLN A N 1
ATOM 667 C CA . GLN A 1 85 ? -1.286 4.483 -18.627 1.00 82.38 85 GLN A CA 1
ATOM 668 C C . GLN A 1 85 ? -2.523 4.972 -17.865 1.00 82.38 85 GLN A C 1
ATOM 670 O O . GLN A 1 85 ? -2.547 6.117 -17.413 1.00 82.38 85 GLN A O 1
ATOM 675 N N . LYS A 1 86 ? -3.539 4.115 -17.692 1.00 67.00 86 LYS A N 1
ATOM 676 C CA . LYS A 1 86 ? -4.738 4.449 -16.910 1.00 67.00 86 LYS A CA 1
ATOM 677 C C . LYS A 1 86 ? -4.393 4.711 -15.447 1.00 67.00 86 LYS A C 1
ATOM 679 O O . LYS A 1 86 ? -4.838 5.720 -14.912 1.00 67.00 86 LYS A O 1
ATOM 684 N N . VAL A 1 87 ? -3.575 3.854 -14.832 1.00 73.62 87 VAL A N 1
ATOM 685 C CA . VAL A 1 87 ? -3.117 4.030 -13.445 1.00 73.62 87 VAL A CA 1
ATOM 686 C C . VAL A 1 87 ? -2.331 5.328 -13.304 1.00 73.62 87 VAL A C 1
ATOM 688 O O . VAL A 1 87 ? -2.658 6.146 -12.455 1.00 73.62 87 VAL A O 1
ATOM 691 N N . MET A 1 88 ? -1.356 5.567 -14.182 1.00 84.62 88 MET A N 1
ATOM 692 C CA . MET A 1 88 ? -0.542 6.784 -14.170 1.00 84.62 88 MET A CA 1
ATOM 693 C C . MET A 1 88 ? -1.383 8.057 -14.305 1.00 84.62 88 MET A C 1
ATOM 695 O O . MET A 1 88 ? -1.117 9.039 -13.616 1.00 84.62 88 MET A O 1
ATOM 699 N N . LYS A 1 89 ? -2.416 8.031 -15.157 1.00 74.00 89 LYS A N 1
ATOM 700 C CA . LYS A 1 89 ? -3.376 9.130 -15.286 1.00 74.00 89 LYS A CA 1
ATOM 701 C C . LYS A 1 89 ? -4.211 9.302 -14.017 1.00 74.00 89 LYS A C 1
ATOM 703 O O . LYS A 1 89 ? -4.414 10.433 -13.598 1.00 74.00 89 LYS A O 1
ATOM 708 N N . LEU A 1 90 ? -4.672 8.204 -13.418 1.00 67.62 90 LEU A N 1
ATOM 709 C CA . LEU A 1 90 ? -5.495 8.213 -12.206 1.00 67.62 90 LEU A CA 1
ATOM 710 C C . LEU A 1 90 ? -4.753 8.811 -11.005 1.00 67.62 90 LEU A C 1
ATOM 712 O O . LEU A 1 90 ? -5.349 9.562 -10.244 1.00 67.62 90 LEU A O 1
ATOM 716 N N . VAL A 1 91 ? -3.463 8.502 -10.852 1.00 78.06 91 VAL A N 1
ATOM 717 C CA . VAL A 1 91 ? -2.617 9.088 -9.795 1.00 78.06 91 VAL A CA 1
ATOM 718 C C . VAL A 1 91 ? -1.935 10.393 -10.223 1.00 78.06 91 VAL A C 1
ATOM 720 O O . VAL A 1 91 ? -1.075 10.904 -9.509 1.00 78.06 91 VAL A O 1
ATOM 723 N N . GLU A 1 92 ? -2.313 10.930 -11.389 1.00 85.00 92 GLU A N 1
ATOM 724 C CA . GLU A 1 92 ? -1.836 12.202 -11.946 1.00 85.00 92 GLU A CA 1
ATOM 725 C C . GLU A 1 92 ? -0.306 12.297 -12.102 1.00 85.00 92 GLU A C 1
ATOM 727 O O . GLU A 1 92 ? 0.283 13.372 -12.021 1.00 85.00 92 GLU A O 1
ATOM 732 N N . LEU A 1 93 ? 0.362 11.172 -12.363 1.00 88.75 93 LEU A N 1
ATOM 733 C CA . LEU A 1 93 ? 1.816 11.118 -12.558 1.00 88.75 93 LEU A CA 1
ATOM 734 C C . LEU A 1 93 ? 2.238 11.166 -14.035 1.00 88.75 93 LEU A C 1
ATOM 736 O O . LEU A 1 93 ? 3.422 11.044 -14.340 1.00 88.75 93 LEU A O 1
ATOM 740 N N . THR A 1 94 ? 1.302 11.368 -14.967 1.00 90.69 94 THR A N 1
ATOM 741 C CA . THR A 1 94 ? 1.580 11.426 -16.415 1.00 90.69 94 THR A CA 1
ATOM 742 C C . THR A 1 94 ? 2.698 12.407 -16.798 1.00 90.69 94 THR A C 1
ATOM 744 O O . THR A 1 94 ? 3.560 12.010 -17.583 1.00 90.69 94 THR A O 1
ATOM 747 N N . PRO A 1 95 ? 2.762 13.643 -16.255 1.00 94.44 95 PRO A N 1
ATOM 748 C CA . PRO A 1 95 ? 3.848 14.575 -16.580 1.00 94.44 95 PRO A CA 1
ATOM 749 C C . PRO A 1 95 ? 5.225 14.086 -16.110 1.00 94.44 95 PRO A C 1
ATOM 751 O O . PRO A 1 95 ? 6.246 14.451 -16.681 1.00 94.44 95 PRO A O 1
ATOM 754 N N . LEU A 1 96 ? 5.252 13.224 -15.090 1.00 94.44 96 LEU A N 1
ATOM 755 C CA . LEU A 1 96 ? 6.458 12.697 -14.449 1.00 94.44 96 LEU A CA 1
ATOM 756 C C . LEU A 1 96 ? 6.819 11.298 -14.951 1.00 94.44 96 LEU A C 1
ATOM 758 O O . LEU A 1 96 ? 7.668 10.631 -14.368 1.00 94.44 96 LEU A O 1
ATOM 762 N N . ARG A 1 97 ? 6.197 10.844 -16.043 1.00 95.50 97 ARG A N 1
ATOM 763 C CA . ARG A 1 97 ? 6.374 9.505 -16.615 1.00 95.50 97 ARG A CA 1
ATOM 764 C C . ARG A 1 97 ? 7.841 9.074 -16.706 1.00 95.50 97 ARG A C 1
ATOM 766 O O . ARG A 1 97 ? 8.166 7.947 -16.336 1.00 95.50 97 ARG A O 1
ATOM 773 N N . SER A 1 98 ? 8.687 9.961 -17.224 1.00 96.62 98 SER A N 1
ATOM 774 C CA . SER A 1 98 ? 10.113 9.712 -17.469 1.00 96.62 98 SER A CA 1
ATOM 775 C C . SER A 1 98 ? 11.018 10.243 -16.355 1.00 96.62 98 SER A C 1
ATOM 777 O O . SER A 1 98 ? 12.234 10.113 -16.456 1.00 96.62 98 SER A O 1
ATOM 779 N N . ALA A 1 99 ? 10.453 10.851 -15.308 1.00 96.38 99 ALA A N 1
ATOM 780 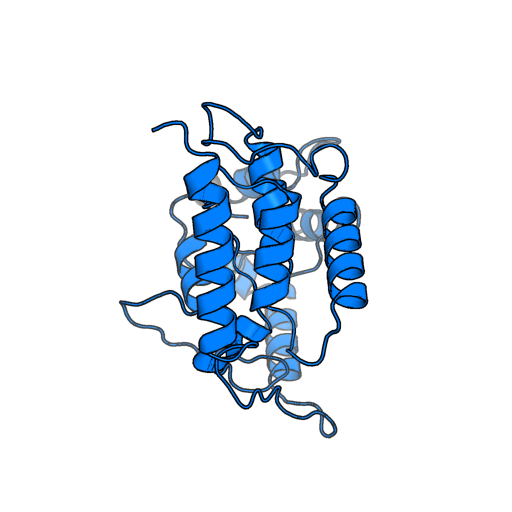C CA . ALA A 1 99 ? 11.227 11.319 -14.168 1.00 96.38 99 ALA A CA 1
ATOM 781 C C . ALA A 1 99 ? 11.752 10.119 -13.371 1.00 96.38 99 ALA A C 1
ATOM 783 O O . ALA A 1 99 ? 11.029 9.135 -13.172 1.00 96.38 99 ALA A O 1
ATOM 784 N N . LEU A 1 100 ? 13.006 10.210 -12.921 1.00 96.56 100 LEU A N 1
ATOM 785 C CA . LEU A 1 100 ? 13.569 9.259 -11.967 1.00 96.56 100 LEU A CA 1
ATOM 786 C C . LEU A 1 100 ? 12.851 9.393 -10.627 1.00 96.56 100 LEU A C 1
ATOM 788 O O . LEU A 1 100 ? 12.526 10.500 -10.197 1.00 96.56 100 LEU A O 1
ATOM 792 N N . VAL A 1 101 ? 12.633 8.255 -9.975 1.00 96.06 101 VAL A N 1
ATOM 793 C CA . VAL A 1 101 ? 11.996 8.199 -8.661 1.00 96.06 101 VAL A CA 1
ATOM 794 C C . VAL A 1 101 ? 12.824 8.962 -7.625 1.00 96.06 101 VAL A C 1
ATOM 796 O O . VAL A 1 101 ? 12.275 9.790 -6.908 1.00 96.06 101 VAL A O 1
ATOM 799 N N . GLY A 1 102 ? 14.139 8.746 -7.609 1.00 93.81 102 GLY A N 1
ATOM 800 C CA . GLY A 1 102 ? 15.069 9.404 -6.695 1.00 93.81 102 GLY A CA 1
ATOM 801 C C . GLY A 1 102 ? 14.959 8.946 -5.240 1.00 93.81 102 GLY A C 1
ATOM 802 O O . GLY A 1 102 ? 14.189 8.045 -4.893 1.00 93.81 102 GLY A O 1
ATOM 803 N N . PHE A 1 103 ? 15.809 9.530 -4.399 1.00 90.81 103 PHE A N 1
ATOM 804 C CA . PHE A 1 103 ? 15.841 9.279 -2.964 1.00 90.81 103 PHE A CA 1
ATOM 805 C C . PHE A 1 103 ? 14.918 10.266 -2.237 1.00 90.81 103 PHE A C 1
ATOM 807 O O . PHE A 1 103 ? 15.071 11.480 -2.424 1.00 90.81 103 PHE A O 1
ATOM 814 N N . PRO A 1 104 ? 14.020 9.783 -1.356 1.00 86.25 104 PRO A N 1
ATOM 815 C CA . PRO A 1 104 ? 13.102 10.645 -0.621 1.00 86.25 104 PRO A CA 1
ATOM 816 C C . PRO A 1 104 ? 13.827 11.781 0.111 1.00 86.25 104 PRO A C 1
ATOM 818 O O . PRO A 1 104 ? 14.725 11.541 0.915 1.00 86.25 104 PRO A O 1
ATOM 821 N N . GLY A 1 105 ? 13.427 13.024 -0.170 1.00 84.12 105 GLY A N 1
ATOM 822 C CA . GLY A 1 105 ? 13.987 14.223 0.465 1.00 84.12 105 GLY A CA 1
ATOM 823 C C . GLY A 1 105 ? 15.355 14.673 -0.059 1.00 84.12 105 GLY A C 1
ATOM 824 O O . GLY A 1 105 ? 15.886 15.654 0.454 1.00 84.12 105 GLY A O 1
ATOM 825 N N . VAL A 1 106 ? 15.916 14.000 -1.068 1.00 88.75 106 VAL A N 1
ATOM 826 C CA . VAL A 1 106 ? 17.224 14.347 -1.648 1.00 88.75 106 VAL A CA 1
ATOM 827 C C . VAL A 1 106 ? 17.088 14.763 -3.112 1.00 88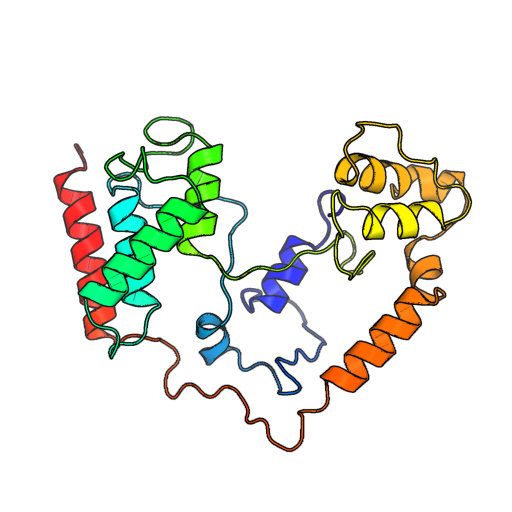.75 106 VAL A C 1
ATOM 829 O O . VAL A 1 106 ? 17.521 15.852 -3.479 1.00 88.75 106 VAL A O 1
ATOM 832 N N . ASN A 1 107 ? 16.504 13.916 -3.964 1.00 90.94 107 ASN A N 1
ATOM 833 C CA . ASN A 1 107 ? 16.366 14.174 -5.400 1.00 90.94 107 ASN A CA 1
ATOM 834 C C . ASN A 1 107 ? 15.196 13.388 -6.020 1.00 90.94 107 ASN A C 1
ATOM 836 O O . ASN A 1 107 ? 14.620 12.512 -5.385 1.00 90.94 107 ASN A O 1
ATOM 840 N N . GLY A 1 108 ? 14.876 13.678 -7.285 1.00 93.50 108 GLY A N 1
ATOM 841 C CA . GLY A 1 108 ? 13.806 12.996 -8.017 1.00 93.50 108 GLY A CA 1
ATOM 842 C C . GLY A 1 108 ? 12.422 13.520 -7.642 1.00 93.50 108 GLY A C 1
ATOM 843 O O . GLY A 1 108 ? 12.145 14.707 -7.819 1.00 93.50 108 GLY A O 1
ATOM 844 N N . LEU A 1 109 ? 11.544 12.629 -7.186 1.00 93.00 109 LEU A N 1
ATOM 845 C CA . LEU A 1 109 ? 10.154 12.950 -6.876 1.00 93.00 109 LEU A CA 1
ATOM 846 C C . LEU A 1 109 ? 10.010 13.690 -5.541 1.00 93.00 109 LEU A C 1
ATOM 848 O O . LEU A 1 109 ? 10.749 13.472 -4.581 1.00 93.00 109 LEU A O 1
ATOM 852 N N . SER A 1 110 ? 8.985 14.536 -5.447 1.00 92.00 110 SER A N 1
ATOM 853 C CA . SER A 1 110 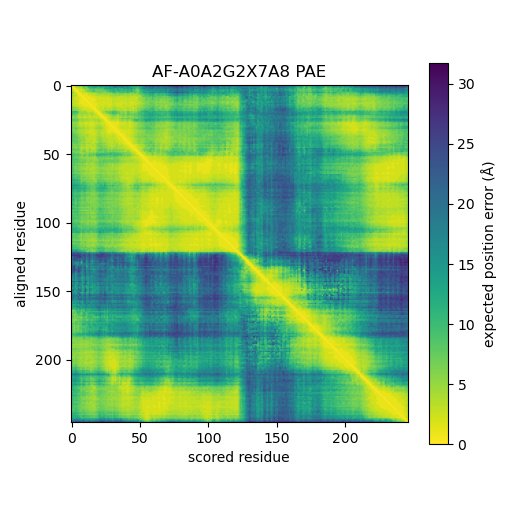? 8.563 15.103 -4.165 1.00 92.00 110 SER A CA 1
ATOM 854 C C . SER A 1 110 ? 7.940 14.032 -3.259 1.00 92.00 110 SER A C 1
ATOM 856 O O . SER A 1 110 ? 7.475 12.991 -3.727 1.00 92.00 110 SER A O 1
ATOM 858 N N . THR A 1 111 ? 7.849 14.300 -1.954 1.00 86.38 111 THR A N 1
ATOM 859 C CA . THR A 1 111 ? 7.196 13.397 -0.985 1.00 86.38 111 THR A CA 1
ATOM 860 C C . THR A 1 111 ? 5.765 13.040 -1.393 1.00 86.38 111 THR A C 1
ATOM 862 O O . THR A 1 111 ? 5.350 11.886 -1.315 1.00 86.38 111 THR A O 1
ATOM 865 N N . GLU A 1 112 ? 5.003 14.020 -1.881 1.00 86.56 112 GLU A N 1
ATOM 866 C CA . GLU A 1 112 ? 3.639 13.791 -2.356 1.00 86.56 112 GLU A CA 1
ATOM 867 C C . GLU A 1 112 ? 3.612 12.884 -3.598 1.00 86.56 112 GLU A C 1
ATOM 869 O O . GLU A 1 112 ? 2.791 11.972 -3.696 1.00 86.56 112 GLU A O 1
ATOM 874 N N . GLN A 1 113 ? 4.541 13.095 -4.533 1.00 88.69 113 GLN A N 1
ATOM 875 C CA . GLN A 1 113 ? 4.658 12.297 -5.754 1.00 88.69 113 GLN A CA 1
ATOM 876 C C . GLN A 1 113 ? 5.106 10.860 -5.460 1.00 88.69 113 GLN A C 1
ATOM 878 O O . GLN A 1 113 ? 4.561 9.930 -6.054 1.00 88.69 113 GLN A O 1
ATOM 883 N N . HIS A 1 114 ? 6.013 10.653 -4.499 1.00 88.81 114 HIS A N 1
ATOM 884 C CA . HIS A 1 114 ? 6.330 9.323 -3.970 1.00 88.81 114 HIS A CA 1
ATOM 885 C C . HIS A 1 114 ? 5.085 8.639 -3.412 1.00 88.81 114 HIS A C 1
ATOM 887 O O . HIS A 1 114 ? 4.850 7.466 -3.709 1.00 88.81 114 HIS A O 1
ATOM 893 N N . LYS A 1 115 ? 4.235 9.371 -2.678 1.00 85.38 115 LYS A N 1
ATOM 894 C CA . LYS A 1 115 ? 3.020 8.776 -2.123 1.00 85.38 115 LYS A CA 1
ATOM 895 C C . LYS A 1 115 ? 2.022 8.374 -3.201 1.00 85.38 115 LYS A C 1
ATOM 897 O O . LYS A 1 115 ? 1.483 7.267 -3.159 1.00 85.38 115 LYS A O 1
ATOM 902 N N . ARG A 1 116 ? 1.819 9.238 -4.199 1.00 84.56 116 ARG A N 1
ATOM 903 C CA . ARG A 1 116 ? 1.015 8.939 -5.395 1.00 84.56 116 ARG A CA 1
ATOM 904 C C . ARG A 1 116 ? 1.575 7.731 -6.153 1.00 84.56 116 ARG A C 1
ATOM 906 O O . ARG A 1 116 ? 0.794 6.903 -6.613 1.00 84.56 116 ARG A O 1
ATOM 913 N N . LEU A 1 117 ? 2.901 7.584 -6.234 1.00 88.75 117 LEU A N 1
ATOM 914 C CA . LEU A 1 117 ? 3.547 6.428 -6.862 1.00 88.75 117 LEU A CA 1
ATOM 915 C C . LEU A 1 117 ? 3.320 5.143 -6.060 1.00 88.75 117 LEU A C 1
ATOM 917 O O . LEU A 1 117 ? 2.965 4.133 -6.658 1.00 88.75 117 LEU A O 1
ATOM 921 N N . THR A 1 118 ? 3.452 5.170 -4.731 1.00 85.94 118 THR A N 1
ATOM 922 C CA . THR A 1 118 ? 3.118 4.025 -3.864 1.00 85.94 118 THR A CA 1
ATOM 923 C C . THR A 1 118 ? 1.671 3.601 -4.060 1.00 85.94 118 THR A C 1
ATOM 925 O O . THR A 1 118 ? 1.407 2.427 -4.294 1.00 85.94 118 THR A O 1
ATOM 928 N N . ILE A 1 119 ? 0.739 4.559 -4.063 1.00 78.62 119 ILE A N 1
ATOM 929 C CA . ILE A 1 119 ? -0.675 4.292 -4.349 1.00 78.62 119 ILE A CA 1
ATOM 930 C C . ILE A 1 119 ? -0.834 3.703 -5.757 1.00 78.62 119 ILE A C 1
ATOM 932 O O . ILE A 1 119 ? -1.545 2.722 -5.923 1.00 78.62 119 ILE A O 1
ATOM 936 N N . GLY A 1 120 ? -0.148 4.243 -6.766 1.00 78.62 120 GLY A N 1
ATOM 937 C CA . GLY A 1 120 ? -0.182 3.733 -8.140 1.00 78.62 120 GLY A CA 1
ATOM 938 C C . GLY A 1 120 ? 0.342 2.301 -8.277 1.00 78.62 120 GLY A C 1
ATOM 939 O O . GLY A 1 120 ? -0.235 1.503 -9.010 1.00 78.62 120 GLY A O 1
ATOM 940 N N . VAL A 1 121 ? 1.407 1.960 -7.553 1.00 83.88 121 VAL A N 1
ATOM 941 C CA . VAL A 1 121 ? 1.988 0.609 -7.520 1.00 83.88 121 VAL A CA 1
ATOM 942 C C . VAL A 1 121 ? 1.079 -0.376 -6.777 1.00 83.88 121 VAL A C 1
ATOM 944 O O . VAL A 1 121 ? 1.068 -1.554 -7.135 1.00 83.88 121 VAL A O 1
ATOM 947 N N . GLU A 1 122 ? 0.313 0.100 -5.790 1.00 72.94 122 GLU A N 1
ATOM 948 C CA . GLU A 1 122 ? -0.472 -0.726 -4.866 1.00 72.94 122 GLU A CA 1
ATOM 949 C C . GLU A 1 122 ? -1.987 -0.761 -5.098 1.00 72.94 122 GLU A C 1
ATOM 951 O O . GLU A 1 122 ? -2.641 -1.605 -4.502 1.00 72.94 122 GLU A O 1
ATOM 956 N N . LEU A 1 123 ? -2.556 0.137 -5.903 1.00 60.97 123 LEU A N 1
ATOM 957 C CA . LEU A 1 123 ? -3.986 0.474 -5.980 1.00 60.97 123 LEU A CA 1
ATOM 958 C C . LEU A 1 123 ? -4.979 -0.715 -5.893 1.00 60.97 123 LEU A C 1
ATOM 960 O O . LEU A 1 123 ? -5.445 -1.210 -6.916 1.00 60.97 123 LEU A O 1
ATOM 964 N N . VAL A 1 124 ? -5.322 -1.071 -4.634 1.00 44.06 124 VAL A N 1
ATOM 965 C CA . VAL A 1 124 ? -6.523 -1.717 -4.030 1.00 44.06 124 VAL A CA 1
ATOM 966 C C . VAL A 1 124 ? -6.507 -1.351 -2.496 1.00 44.06 124 VAL A C 1
ATOM 968 O O . VAL A 1 124 ? -5.460 -1.545 -1.890 1.00 44.06 124 VAL A O 1
ATOM 971 N N . LEU A 1 125 ? -7.550 -0.769 -1.833 1.00 35.03 125 LEU A N 1
ATOM 972 C CA . LEU A 1 125 ? -7.427 0.011 -0.530 1.00 35.03 125 LEU A CA 1
ATOM 973 C C . LEU A 1 125 ? -8.565 -0.098 0.571 1.00 35.03 125 LEU A C 1
ATOM 975 O O . LEU A 1 125 ? -9.719 -0.151 0.154 1.00 35.03 125 LEU A O 1
ATOM 979 N N . VAL A 1 126 ? -8.271 0.007 1.928 1.00 30.84 126 VAL A N 1
ATOM 980 C CA . VAL A 1 126 ? -9.169 0.195 3.180 1.00 30.84 126 VAL A CA 1
ATOM 981 C C . VAL A 1 126 ? -8.451 0.821 4.492 1.00 30.84 126 VAL A C 1
ATOM 983 O O . VAL A 1 126 ? -7.225 0.862 4.475 1.00 30.84 126 VAL A O 1
ATOM 986 N N . LEU A 1 127 ? -9.127 1.312 5.614 1.00 34.88 127 LEU A N 1
ATOM 987 C CA . LEU A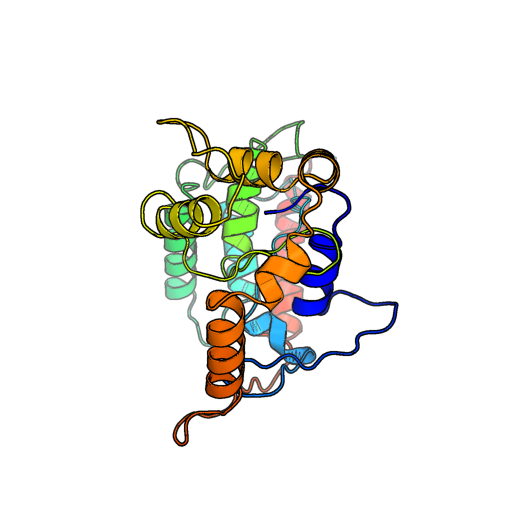 1 127 ? -8.680 2.243 6.775 1.00 34.88 127 LEU A CA 1
ATOM 988 C C . LEU A 1 127 ? -9.192 2.013 8.301 1.00 34.88 127 LEU A C 1
ATOM 990 O O . LEU A 1 127 ? -10.323 1.561 8.423 1.00 34.88 127 LEU A O 1
ATOM 994 N N . MET A 1 128 ? -8.490 2.399 9.456 1.00 32.41 128 MET A N 1
ATOM 995 C CA . MET A 1 128 ? -8.850 2.194 10.970 1.00 32.41 128 MET A CA 1
ATOM 996 C C . MET A 1 128 ? -8.300 3.188 12.142 1.00 32.41 128 MET A C 1
ATOM 998 O O . MET A 1 128 ? -7.701 4.204 11.759 1.00 32.41 128 MET A O 1
ATOM 1002 N N . LYS A 1 129 ? -8.479 2.967 13.525 1.00 35.19 129 LYS A N 1
ATOM 1003 C CA . LYS A 1 129 ? -8.065 3.771 14.809 1.00 35.19 129 LYS A CA 1
ATOM 1004 C C . LYS A 1 129 ? -7.273 3.006 15.977 1.00 35.19 129 LYS A C 1
ATOM 1006 O O . LYS A 1 129 ? -6.873 1.864 15.786 1.00 35.19 129 LYS A O 1
ATOM 1011 N N . ARG A 1 130 ? -6.931 3.700 17.115 1.00 31.27 130 ARG A N 1
ATOM 1012 C CA . ARG A 1 130 ? -6.200 3.417 18.410 1.00 31.27 130 ARG A CA 1
ATOM 1013 C C . ARG A 1 130 ? -6.917 2.467 19.381 1.00 31.27 130 ARG A C 1
ATOM 1015 O O . ARG A 1 130 ? -8.089 2.665 19.629 1.00 31.27 130 ARG A O 1
ATOM 1022 N N . GLY A 1 131 ? -6.197 1.466 19.906 1.00 37.56 131 GLY A N 1
ATOM 1023 C CA . GLY A 1 131 ? -6.711 0.368 20.742 1.00 37.56 131 GLY A CA 1
ATOM 1024 C C . GLY A 1 131 ? -7.142 -0.883 19.961 1.00 37.56 131 GLY A C 1
ATOM 1025 O O . GLY A 1 131 ? -7.639 -1.827 20.559 1.00 37.56 131 GLY A O 1
ATOM 1026 N N . GLY A 1 132 ? -6.977 -0.898 18.631 1.00 39.78 132 GLY A N 1
ATOM 1027 C CA . GLY A 1 132 ? -7.504 -1.969 17.770 1.00 39.78 132 GLY A CA 1
ATOM 1028 C 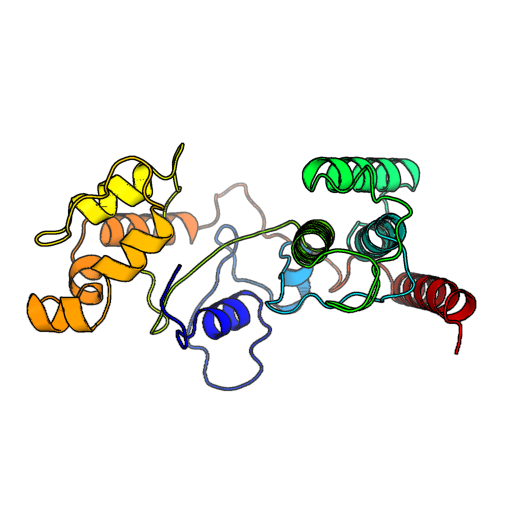C . GLY A 1 132 ? -9.028 -1.947 17.599 1.00 39.78 132 GLY A C 1
ATOM 1029 O O . GLY A 1 132 ? -9.581 -2.895 17.060 1.00 39.78 132 GLY A O 1
ATOM 1030 N N . GLN A 1 133 ? -9.694 -0.878 18.043 1.00 41.34 133 GLN A N 1
ATOM 1031 C CA . GLN A 1 133 ? -11.148 -0.734 18.004 1.00 41.34 133 GLN A CA 1
ATOM 1032 C C . GLN A 1 133 ? -11.584 0.116 16.807 1.00 41.34 133 GLN A C 1
ATOM 1034 O O . GLN A 1 133 ? -11.001 1.173 16.519 1.00 41.34 133 GLN A O 1
ATOM 1039 N N . GLU A 1 134 ? -12.613 -0.341 16.093 1.00 45.88 134 GLU A N 1
ATOM 1040 C CA . GLU A 1 134 ? -13.239 0.444 15.039 1.00 45.88 134 GLU A CA 1
ATOM 1041 C C . GLU A 1 134 ? -14.122 1.538 15.649 1.00 45.88 134 GLU A C 1
ATOM 1043 O O . GLU A 1 134 ? -15.001 1.253 16.451 1.00 45.88 134 GLU A O 1
ATOM 1048 N N . ILE A 1 135 ? -13.907 2.796 15.256 1.00 40.22 135 ILE A N 1
ATOM 1049 C CA . ILE A 1 135 ? -14.733 3.938 15.708 1.00 40.22 135 ILE A CA 1
ATOM 1050 C C . ILE A 1 135 ? -15.721 4.439 14.658 1.00 40.22 135 ILE A C 1
ATOM 1052 O O . ILE A 1 135 ? -16.630 5.203 14.962 1.00 40.22 135 ILE A O 1
ATOM 1056 N N . TYR A 1 136 ? -15.503 4.049 13.406 1.00 44.25 136 TYR A N 1
ATOM 1057 C CA . TYR A 1 136 ? -16.362 4.366 12.280 1.00 44.25 136 TYR A CA 1
ATOM 1058 C C . TYR A 1 136 ? -16.037 3.403 11.144 1.00 44.25 136 TYR A C 1
ATOM 1060 O O . TYR A 1 136 ? -14.885 3.318 10.709 1.00 44.25 136 TYR A O 1
ATOM 1068 N N . VAL A 1 137 ? -17.055 2.694 10.664 1.00 47.31 137 VAL A N 1
ATOM 1069 C CA . VAL A 1 137 ? -16.979 1.837 9.479 1.00 47.31 137 VAL A CA 1
ATOM 1070 C C . VAL A 1 137 ? -18.205 2.150 8.636 1.00 47.31 137 VAL A C 1
ATOM 1072 O O . VAL A 1 137 ? -19.315 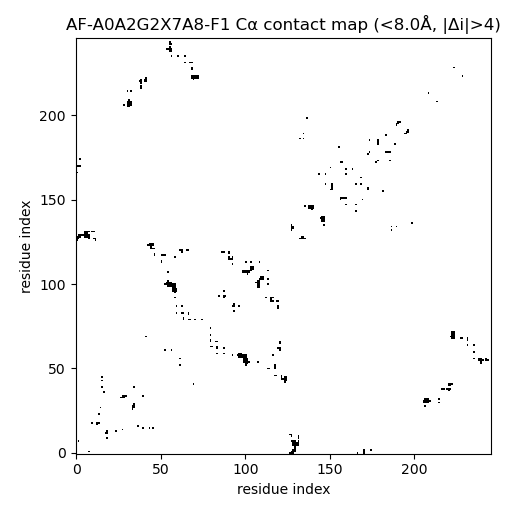1.736 8.959 1.00 47.31 137 VAL A O 1
ATOM 1075 N N . GLY A 1 138 ? -18.003 2.950 7.594 1.00 48.56 138 GLY A N 1
ATOM 1076 C CA . GLY A 1 138 ? -19.058 3.441 6.718 1.00 48.56 138 GLY A CA 1
ATOM 1077 C C . GLY A 1 138 ? -18.480 4.263 5.569 1.00 48.56 138 GLY A C 1
ATOM 1078 O O . GLY A 1 138 ? -17.313 4.660 5.592 1.00 48.56 138 GLY A O 1
ATOM 1079 N N . SER A 1 139 ? -19.290 4.516 4.541 1.00 39.97 139 SER A N 1
ATOM 1080 C CA . SER A 1 139 ? -18.898 5.407 3.440 1.00 39.97 139 SER A CA 1
ATOM 1081 C C . SER A 1 139 ? -18.624 6.820 3.966 1.00 39.97 139 SER A C 1
ATOM 1083 O O . SER A 1 139 ? -19.301 7.279 4.879 1.00 39.97 139 SER A O 1
ATOM 1085 N N . LEU A 1 140 ? -17.648 7.538 3.407 1.00 43.31 140 LEU A N 1
ATOM 1086 C CA . LEU A 1 140 ? -17.418 8.933 3.808 1.00 43.31 140 LEU A CA 1
ATOM 1087 C C . LEU A 1 140 ? -18.585 9.840 3.367 1.00 43.31 140 LEU A C 1
ATOM 1089 O O . LEU A 1 140 ? -18.957 10.764 4.084 1.00 43.31 140 LEU A O 1
ATOM 1093 N N . GLY A 1 141 ? -19.210 9.546 2.222 1.00 44.97 141 GLY A N 1
ATOM 1094 C CA . GLY A 1 141 ? -20.163 10.451 1.573 1.00 44.97 141 GLY A CA 1
ATOM 1095 C C . GLY A 1 141 ? -19.453 11.611 0.859 1.00 44.97 141 GLY A C 1
ATOM 1096 O O . GLY A 1 141 ? -18.247 11.817 1.016 1.00 44.97 141 GLY A O 1
ATOM 1097 N N . ARG A 1 142 ? -20.182 12.371 0.031 1.00 46.25 142 ARG A N 1
ATOM 1098 C CA . ARG A 1 142 ? -19.621 13.546 -0.663 1.00 46.25 142 ARG A CA 1
ATOM 1099 C C . ARG A 1 142 ? -19.219 14.590 0.386 1.00 46.25 142 ARG A C 1
ATOM 1101 O O . ARG A 1 142 ? -20.039 14.933 1.231 1.00 46.25 142 ARG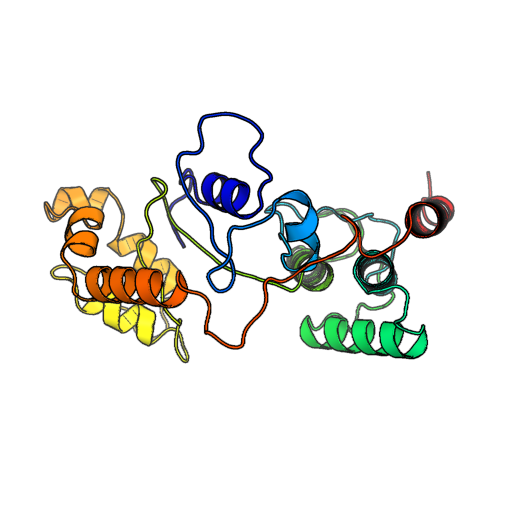 A O 1
ATOM 1108 N N . HIS A 1 143 ? -17.968 15.051 0.348 1.00 51.53 143 HIS A N 1
ATOM 1109 C CA . HIS A 1 143 ? -17.387 15.932 1.375 1.00 51.53 143 HIS A CA 1
ATOM 1110 C C . HIS A 1 143 ? -17.479 15.370 2.811 1.00 51.53 143 HIS A C 1
ATOM 1112 O O . HIS A 1 143 ? -17.687 16.115 3.760 1.00 51.53 143 HIS A O 1
ATOM 1118 N N . SER A 1 144 ? -17.344 14.048 2.985 1.00 58.38 144 SER A N 1
ATOM 1119 C CA . SER A 1 144 ? -17.345 13.388 4.306 1.00 58.38 144 SER A CA 1
ATOM 1120 C C . SER A 1 144 ? -18.649 13.539 5.113 1.00 58.38 144 SER A C 1
ATOM 1122 O O . SER A 1 144 ? -18.659 13.330 6.326 1.00 58.38 144 SER A O 1
ATOM 1124 N N . CYS A 1 145 ? -19.767 13.871 4.458 1.00 69.38 145 CYS A N 1
ATOM 1125 C CA . CYS A 1 145 ? -21.025 14.211 5.125 1.00 69.38 145 CYS A CA 1
ATOM 1126 C C . CYS A 1 145 ? -21.621 13.087 5.991 1.00 69.38 145 CYS A C 1
ATOM 1128 O O . CYS A 1 145 ? -22.274 13.372 6.992 1.00 69.38 145 CYS A O 1
ATOM 1130 N N . HIS A 1 146 ? -21.407 11.815 5.640 1.00 56.12 146 HIS A N 1
ATOM 1131 C CA . HIS A 1 146 ? -21.904 10.684 6.434 1.00 56.12 146 HIS A CA 1
ATOM 1132 C C . HIS A 1 146 ? -21.082 10.487 7.710 1.00 56.12 146 HIS A C 1
ATOM 1134 O O . HIS A 1 146 ? -21.645 10.191 8.761 1.00 56.12 146 HIS A O 1
ATOM 1140 N N . LEU A 1 147 ? -19.769 10.719 7.625 1.00 64.19 147 LEU A N 1
ATOM 1141 C CA . LEU A 1 147 ? -18.876 10.706 8.779 1.00 64.19 147 LEU A CA 1
ATOM 1142 C C . LEU A 1 147 ? -19.220 11.849 9.744 1.00 64.19 147 LEU A C 1
ATOM 1144 O O . LEU A 1 147 ? -19.350 11.604 10.938 1.00 64.19 147 LEU A O 1
ATOM 1148 N N . ILE A 1 148 ? -19.421 13.068 9.230 1.00 73.94 148 ILE A N 1
ATOM 1149 C CA . ILE A 1 148 ? -19.757 14.251 10.042 1.00 73.94 148 ILE A CA 1
ATOM 1150 C C . ILE A 1 148 ? -21.067 14.027 10.806 1.00 73.94 148 ILE A C 1
ATOM 1152 O O . ILE A 1 148 ? -21.075 14.102 12.031 1.00 73.94 148 ILE A O 1
ATOM 1156 N N . LYS A 1 149 ? -22.143 13.638 10.105 1.00 79.81 149 LYS A N 1
ATOM 1157 C CA . LYS A 1 149 ? -23.458 13.375 10.718 1.00 79.81 149 LYS A CA 1
ATOM 1158 C C . LYS A 1 149 ? -23.405 12.349 11.847 1.00 79.81 149 LYS A C 1
ATOM 1160 O O . LYS A 1 149 ? -24.136 12.478 12.822 1.00 79.81 149 LYS A O 1
ATOM 1165 N N . TYR A 1 150 ? -22.575 11.317 11.699 1.00 72.69 150 TYR A N 1
ATOM 1166 C CA . TYR A 1 150 ? -22.416 10.298 12.729 1.00 72.69 150 TYR A CA 1
ATOM 1167 C C . TYR A 1 150 ? -21.784 10.877 14.003 1.00 72.69 150 TYR A C 1
ATOM 1169 O O . TYR A 1 150 ? -22.346 10.703 15.080 1.00 72.69 150 TYR A O 1
ATOM 1177 N N . PHE A 1 151 ? -20.671 11.607 13.894 1.00 69.50 151 PHE A N 1
ATOM 1178 C CA . PHE A 1 151 ? -20.001 12.179 15.067 1.00 69.50 151 PHE A CA 1
ATOM 1179 C C . PHE A 1 151 ? -20.790 13.332 15.707 1.00 69.50 151 PHE A C 1
ATOM 1181 O O . PHE A 1 151 ? -20.827 13.415 16.927 1.00 69.50 151 PHE A O 1
ATOM 1188 N N . GLU A 1 152 ? -21.493 14.157 14.923 1.00 82.44 152 GLU A N 1
ATOM 1189 C CA . GLU A 1 152 ? -22.373 15.217 15.452 1.00 82.44 152 GLU A CA 1
ATOM 1190 C C . GLU A 1 152 ? -23.617 14.682 16.178 1.00 82.44 152 GLU A C 1
ATOM 1192 O O . GLU A 1 152 ? -24.249 15.414 16.936 1.00 82.44 152 GLU A O 1
ATOM 1197 N N . SER A 1 153 ? -23.997 13.421 15.942 1.00 78.81 153 SER A N 1
ATOM 1198 C CA . SER A 1 153 ? -25.121 12.789 16.646 1.00 78.81 153 SER A CA 1
ATOM 1199 C C . SER A 1 153 ? -24.774 12.324 18.067 1.00 78.81 153 SER A C 1
ATOM 1201 O O . SER A 1 153 ? -25.665 11.913 18.808 1.00 78.81 153 SER A O 1
ATOM 1203 N N . ILE A 1 154 ? -23.493 12.381 18.449 1.00 76.56 154 ILE A N 1
ATOM 1204 C CA . ILE A 1 154 ? -23.006 11.980 19.770 1.00 76.56 154 ILE A CA 1
ATOM 1205 C C . ILE A 1 154 ? -23.142 13.177 20.733 1.00 76.56 154 ILE A C 1
ATOM 1207 O O . ILE A 1 154 ? -22.683 14.269 20.392 1.00 76.56 154 ILE A O 1
ATOM 1211 N N . PRO A 1 155 ? -23.747 13.008 21.927 1.00 72.75 155 PRO A N 1
ATOM 1212 C CA . PRO A 1 155 ? -23.816 14.066 22.937 1.00 72.75 155 PRO A CA 1
ATOM 1213 C C . PRO A 1 155 ? -22.422 14.601 23.302 1.00 72.75 155 PRO A C 1
ATOM 1215 O O . PRO A 1 155 ? -21.465 13.833 23.348 1.00 72.75 155 PRO A O 1
ATOM 1218 N N . ASP A 1 156 ? -22.318 15.909 23.545 1.00 73.38 156 ASP A N 1
ATOM 1219 C CA . ASP A 1 156 ? -21.091 16.628 23.945 1.00 73.38 156 ASP A CA 1
ATOM 1220 C C . ASP A 1 156 ? -19.953 16.695 22.906 1.00 73.38 156 ASP A C 1
ATOM 1222 O O . ASP A 1 156 ? -18.895 17.270 23.170 1.00 73.38 156 ASP A O 1
ATOM 1226 N N . VAL A 1 157 ? -20.177 16.209 21.680 1.00 76.88 157 VAL A N 1
ATOM 1227 C CA . VAL A 1 157 ? -19.278 16.462 20.546 1.00 76.88 157 VAL A CA 1
ATOM 1228 C C . VAL A 1 157 ? -19.576 17.843 19.952 1.00 76.88 157 VAL A C 1
ATOM 1230 O O . VAL A 1 157 ? -20.685 18.117 19.490 1.00 76.88 157 VAL A O 1
ATOM 1233 N N . SER A 1 158 ? -18.577 18.732 19.943 1.00 77.19 158 SER A N 1
ATOM 1234 C CA . SER A 1 158 ? -18.688 20.050 19.306 1.00 77.19 158 SER A CA 1
ATOM 1235 C C . SER A 1 158 ? -18.924 19.898 17.808 1.00 77.19 158 SER A C 1
ATOM 1237 O O . SER A 1 158 ? -18.252 19.096 17.176 1.00 77.19 158 SER A O 1
ATOM 1239 N N . LYS A 1 159 ? -19.848 20.662 17.213 1.00 84.94 159 LYS A N 1
ATOM 1240 C CA . LYS A 1 159 ? -20.083 20.620 15.758 1.00 84.94 159 LYS A CA 1
ATOM 1241 C C . LYS A 1 159 ? -18.852 21.070 14.977 1.00 84.94 159 LYS A C 1
ATOM 1243 O O . LYS A 1 159 ? -18.058 21.869 15.471 1.00 84.94 159 LYS A O 1
ATOM 1248 N N . ILE A 1 160 ? -18.717 20.567 13.754 1.00 75.38 160 ILE A N 1
ATOM 1249 C CA . ILE A 1 160 ? -17.624 20.970 12.870 1.00 75.38 160 ILE A CA 1
ATOM 1250 C C . ILE A 1 160 ? -17.864 22.386 12.329 1.00 75.38 160 ILE A C 1
ATOM 1252 O O . ILE A 1 160 ? -18.979 22.729 11.935 1.00 75.38 160 ILE A O 1
ATOM 1256 N N . GLU A 1 161 ? -16.819 23.211 12.302 1.00 81.00 161 GLU A N 1
ATOM 1257 C CA . GLU A 1 161 ? -16.870 24.542 11.690 1.00 81.00 161 GLU A CA 1
ATOM 1258 C C . GLU A 1 161 ? -16.806 24.458 10.157 1.00 81.00 161 GLU A C 1
ATOM 1260 O O . GLU A 1 161 ? -16.183 23.554 9.589 1.00 81.00 161 GLU A O 1
ATOM 1265 N N . ASP A 1 162 ? -17.448 25.409 9.472 1.00 76.12 162 ASP A N 1
ATOM 1266 C CA . ASP A 1 162 ? -17.466 25.430 8.009 1.00 76.12 162 ASP A CA 1
ATOM 1267 C C . ASP A 1 162 ? -16.047 25.609 7.442 1.00 76.12 162 ASP A C 1
ATOM 1269 O O . ASP A 1 162 ? -15.267 26.443 7.898 1.00 76.12 162 ASP A O 1
ATOM 1273 N N . GLY A 1 163 ? -15.686 24.777 6.464 1.00 73.75 163 GLY A N 1
ATOM 1274 C CA . GLY A 1 163 ? -14.331 24.715 5.905 1.00 73.75 163 GLY A CA 1
ATOM 1275 C C . GLY A 1 163 ? -13.280 23.997 6.769 1.00 73.75 163 GLY A C 1
ATOM 1276 O O . GLY A 1 163 ? -12.157 23.799 6.297 1.00 73.75 163 GLY A O 1
ATOM 1277 N N . TYR A 1 164 ? -13.611 23.553 7.988 1.00 69.44 164 TYR A N 1
ATOM 1278 C CA . TYR A 1 164 ? -12.673 22.821 8.841 1.00 69.44 164 TYR A CA 1
ATOM 1279 C C . TYR A 1 164 ? -12.505 21.368 8.381 1.00 69.44 164 TYR A C 1
ATOM 1281 O O . TYR A 1 164 ? -13.438 20.724 7.899 1.00 69.44 164 TYR A O 1
ATOM 1289 N N . ASN A 1 165 ? -11.295 20.818 8.517 1.00 73.25 165 ASN A N 1
ATOM 1290 C CA . ASN A 1 165 ? -11.004 19.464 8.049 1.00 73.25 165 ASN A CA 1
ATOM 1291 C C . ASN A 1 165 ? -11.716 18.415 8.935 1.00 73.25 165 ASN A C 1
ATOM 1293 O O . ASN A 1 165 ? -11.342 18.260 10.104 1.00 73.25 165 ASN A O 1
ATOM 1297 N N . PRO A 1 166 ? -12.658 17.611 8.396 1.00 68.75 166 PRO A N 1
ATOM 1298 C CA . PRO A 1 166 ? -13.432 16.656 9.195 1.00 68.75 166 PRO A CA 1
ATOM 1299 C C . PRO A 1 166 ? -12.599 15.554 9.847 1.00 68.75 166 PRO A C 1
ATOM 1301 O O . PRO A 1 166 ? -12.971 15.020 10.890 1.00 68.75 166 PRO A O 1
ATOM 1304 N N . ALA A 1 167 ? -11.462 15.201 9.244 1.00 61.09 167 ALA A N 1
ATOM 1305 C CA . ALA A 1 167 ? -10.559 14.219 9.821 1.00 61.09 167 ALA A CA 1
ATOM 1306 C C . ALA A 1 167 ? -9.799 14.772 11.030 1.00 61.09 167 ALA A C 1
ATOM 1308 O O . ALA A 1 167 ? -9.555 14.020 11.971 1.00 61.09 167 ALA A O 1
ATOM 1309 N N . THR A 1 168 ? -9.438 16.057 11.000 1.00 70.31 168 THR A N 1
ATOM 1310 C CA . THR A 1 168 ? -8.779 16.742 12.118 1.00 70.31 168 THR A CA 1
ATOM 1311 C C . THR A 1 168 ? -9.754 16.899 13.279 1.00 70.31 168 THR A C 1
ATOM 1313 O O . THR A 1 168 ? -9.473 16.414 14.371 1.00 70.31 168 THR A O 1
ATOM 1316 N N . TRP A 1 169 ? -10.943 17.443 13.008 1.00 75.56 169 TRP A N 1
ATOM 1317 C CA . TRP A 1 169 ? -11.991 17.631 14.014 1.00 75.56 169 TRP A CA 1
ATOM 1318 C C . TRP A 1 169 ? -12.375 16.324 14.719 1.00 75.56 169 TRP A C 1
ATOM 1320 O O . TRP A 1 169 ? -12.393 16.263 15.945 1.00 75.56 169 TRP A O 1
ATOM 1330 N N . MET A 1 170 ? -12.571 15.231 13.971 1.00 73.50 170 MET A N 1
ATOM 1331 C CA . MET A 1 170 ? -12.896 13.930 14.570 1.00 73.50 170 MET A CA 1
ATOM 1332 C C . MET A 1 170 ? -11.819 13.438 15.554 1.00 73.50 170 MET A C 1
ATOM 1334 O O . MET A 1 170 ? -12.130 12.809 16.568 1.00 73.50 170 MET A O 1
ATOM 1338 N N . LEU A 1 171 ? -10.540 13.703 15.276 1.00 71.75 171 LEU A N 1
ATOM 1339 C CA . LEU A 1 171 ? -9.453 13.319 16.179 1.00 71.75 171 LEU A CA 1
ATOM 1340 C C . LEU A 1 171 ? -9.432 14.171 17.450 1.00 71.75 171 LEU A C 1
ATOM 1342 O O . LEU A 1 171 ? -9.079 13.648 18.505 1.00 71.75 171 LEU A O 1
ATOM 1346 N N . GLU A 1 172 ? -9.810 15.442 17.348 1.00 74.62 172 GLU A N 1
ATOM 1347 C CA . GLU A 1 172 ? -9.862 16.383 18.467 1.00 74.62 172 GLU A CA 1
ATOM 1348 C C . GLU A 1 172 ? -11.010 16.053 19.417 1.00 74.62 172 GLU A C 1
ATOM 1350 O O . GLU A 1 172 ? -10.783 15.947 20.619 1.00 74.62 172 GLU A O 1
ATOM 1355 N N . VAL A 1 173 ? -12.210 15.797 18.894 1.00 76.12 173 VAL A N 1
ATOM 1356 C CA . VAL A 1 173 ? -13.390 15.502 19.726 1.00 76.12 173 VAL A CA 1
ATOM 1357 C C . VAL A 1 173 ? -13.368 14.098 20.334 1.00 76.12 173 VAL A C 1
ATOM 1359 O O . VAL A 1 173 ? -14.033 13.854 21.331 1.00 76.12 173 VAL A O 1
ATOM 1362 N N . THR A 1 174 ? -12.573 13.173 19.778 1.00 72.00 174 THR A N 1
ATOM 1363 C CA . THR A 1 174 ? -12.452 11.785 20.277 1.00 72.00 174 THR A CA 1
ATOM 1364 C C . THR A 1 174 ? -11.123 11.499 20.984 1.00 72.00 174 THR A C 1
ATOM 1366 O O . THR A 1 174 ? -10.625 10.361 20.960 1.00 72.00 174 THR A O 1
ATOM 1369 N N . ASN A 1 175 ? -10.501 12.538 21.549 1.00 76.94 175 ASN A N 1
ATOM 1370 C CA . ASN A 1 175 ? -9.252 12.424 22.294 1.00 76.94 175 ASN A CA 1
ATOM 1371 C C . ASN A 1 175 ? -9.501 12.045 23.770 1.00 76.94 175 ASN A C 1
ATOM 1373 O O . ASN A 1 175 ? -10.565 12.306 24.324 1.00 76.94 175 ASN A O 1
ATOM 1377 N N . SER A 1 176 ? -8.495 11.455 24.420 1.00 73.00 176 SER A N 1
ATOM 1378 C CA . SER A 1 176 ? -8.622 10.946 25.795 1.00 73.00 176 SER A CA 1
ATOM 1379 C C . SER A 1 176 ? -8.835 12.035 26.852 1.00 73.00 176 SER A C 1
ATOM 1381 O O . SER A 1 176 ? -9.414 11.759 27.897 1.00 73.00 176 SER A O 1
ATOM 1383 N N . ALA A 1 177 ? -8.385 13.269 26.604 1.00 75.12 177 ALA A N 1
ATOM 1384 C CA . ALA A 1 177 ? -8.661 14.386 27.504 1.00 75.12 177 ALA A CA 1
ATOM 1385 C C . ALA A 1 177 ? -10.149 14.770 27.458 1.00 75.12 177 ALA A C 1
ATOM 1387 O O . ALA A 1 177 ? -10.733 15.038 28.502 1.00 75.12 177 ALA A O 1
ATOM 1388 N N . GLN A 1 178 ? -10.780 14.715 26.280 1.00 71.62 178 GLN A N 1
ATOM 1389 C CA . GLN A 1 178 ? -12.219 14.941 26.136 1.00 71.62 178 GLN A CA 1
ATOM 1390 C C . GLN A 1 178 ? -13.065 13.827 26.760 1.00 71.62 178 GLN A C 1
ATOM 1392 O O . GLN A 1 178 ? -14.049 14.131 27.427 1.00 71.62 178 GLN A O 1
ATOM 1397 N N . GLU A 1 179 ? -12.668 12.557 26.638 1.00 77.31 179 GLU A N 1
ATOM 1398 C CA . GLU A 1 179 ? -13.327 11.447 27.359 1.00 77.31 179 GLU A CA 1
ATOM 1399 C C . GLU A 1 179 ? -13.275 11.653 28.879 1.00 77.31 179 GLU A C 1
ATOM 1401 O O . GLU A 1 179 ? -14.278 11.504 29.572 1.00 77.31 179 GLU A O 1
ATOM 1406 N N . MET A 1 180 ? -12.120 12.078 29.402 1.00 77.50 180 MET A N 1
ATOM 1407 C CA . MET A 1 180 ? -11.946 12.339 30.833 1.00 77.50 180 MET A CA 1
ATOM 1408 C C . MET A 1 180 ? -12.761 13.548 31.317 1.00 77.50 180 MET A C 1
ATOM 1410 O O . MET A 1 180 ? -13.272 13.528 32.433 1.00 77.50 180 MET A O 1
ATOM 1414 N N . MET A 1 181 ? -12.894 14.587 30.487 1.00 74.75 181 MET A N 1
ATOM 1415 C CA . MET A 1 181 ? -13.683 15.783 30.803 1.00 74.75 181 MET A CA 1
ATOM 1416 C C . MET A 1 181 ? -15.195 15.541 30.725 1.00 74.75 181 MET A C 1
ATOM 1418 O O . MET A 1 181 ? -15.932 16.059 31.559 1.00 74.75 181 MET A O 1
ATOM 1422 N N . SER A 1 182 ? -15.655 14.767 29.740 1.00 74.94 182 SER A N 1
ATOM 1423 C CA . SER A 1 182 ? -17.076 14.442 29.539 1.00 74.94 182 SER A CA 1
ATOM 1424 C C . SER A 1 182 ? -17.553 13.258 30.389 1.00 74.94 182 SER A C 1
ATOM 1426 O O . SER A 1 182 ? -18.752 13.075 30.575 1.00 74.94 182 SER A O 1
ATOM 1428 N N . GLY A 1 183 ? -16.629 12.446 30.918 1.00 79.31 183 GLY A N 1
ATOM 1429 C CA . GLY A 1 183 ? -16.948 11.208 31.634 1.00 79.31 183 GLY A CA 1
ATOM 1430 C C . GLY A 1 183 ? -17.503 10.104 30.726 1.00 79.31 183 GLY A C 1
ATOM 1431 O O . GLY A 1 183 ? -18.071 9.130 31.221 1.00 79.31 183 GLY A O 1
ATOM 1432 N N . LEU A 1 184 ? -17.365 10.257 29.407 1.00 81.62 184 LEU A N 1
ATOM 1433 C CA . LEU A 1 184 ? -17.879 9.338 28.400 1.00 81.62 184 LEU A CA 1
ATOM 1434 C C . LEU A 1 184 ? -16.760 8.438 27.864 1.00 81.62 184 LEU A C 1
ATOM 1436 O O . LEU A 1 184 ? -15.661 8.901 27.578 1.00 81.62 184 LEU A O 1
ATOM 1440 N N . ASP A 1 185 ? -17.071 7.156 27.667 1.00 83.81 185 ASP A N 1
ATOM 1441 C CA . ASP A 1 185 ? -16.234 6.221 26.907 1.00 83.81 185 ASP A CA 1
ATOM 1442 C C . ASP A 1 185 ? -16.816 6.083 25.491 1.00 83.81 185 ASP A C 1
ATOM 1444 O O . ASP A 1 185 ? -17.907 5.524 25.296 1.00 83.81 185 ASP A O 1
ATOM 1448 N N . PHE A 1 186 ? -16.105 6.604 24.484 1.00 80.81 186 PHE A N 1
ATOM 1449 C CA . PHE A 1 186 ? -16.591 6.583 23.102 1.00 80.81 186 PHE A CA 1
ATOM 1450 C C . PHE A 1 186 ? -16.652 5.165 22.515 1.00 80.81 186 PHE A C 1
ATOM 1452 O O . PHE A 1 186 ? -17.466 4.907 21.622 1.00 80.81 186 PHE A O 1
ATOM 1459 N N . ALA A 1 187 ? -15.824 4.231 22.991 1.00 81.44 187 ALA A N 1
ATOM 1460 C CA . ALA A 1 187 ? -15.855 2.846 22.531 1.00 81.44 187 ALA A CA 1
ATOM 1461 C C . ALA A 1 187 ? -17.110 2.128 23.038 1.00 81.44 187 ALA A C 1
ATOM 1463 O O . ALA A 1 187 ? -17.761 1.403 22.279 1.00 81.44 187 ALA A O 1
ATOM 1464 N N . ASP A 1 188 ? -17.486 2.356 24.292 1.00 85.19 188 ASP A N 1
ATOM 1465 C CA . ASP A 1 188 ? -18.709 1.793 24.859 1.00 85.19 188 ASP A CA 1
ATOM 1466 C C . ASP A 1 188 ? -19.972 2.454 24.300 1.00 85.19 188 ASP A C 1
ATOM 1468 O O . ASP A 1 188 ? -20.960 1.756 24.045 1.00 85.19 188 ASP A O 1
ATOM 1472 N N . LEU A 1 189 ? -19.933 3.760 24.016 1.00 85.69 189 LEU A N 1
ATOM 1473 C CA . LEU A 1 189 ? -20.989 4.449 23.265 1.00 85.69 189 LEU A CA 1
ATOM 1474 C C . LEU A 1 189 ? -21.183 3.832 21.877 1.00 85.69 189 LEU A C 1
ATOM 1476 O O . LEU A 1 189 ? -22.313 3.523 21.496 1.00 85.69 189 LEU A O 1
ATOM 1480 N N . TYR A 1 190 ? -20.095 3.582 21.139 1.00 83.00 190 TYR A N 1
ATOM 1481 C CA . TYR A 1 190 ? -20.193 2.944 19.828 1.00 83.00 190 TYR A CA 1
ATOM 1482 C C . TYR A 1 190 ? -20.824 1.555 19.927 1.00 83.00 190 TYR A C 1
ATOM 1484 O O . TYR A 1 190 ? -21.775 1.289 19.196 1.00 83.00 190 TYR A O 1
ATOM 1492 N N . LYS A 1 191 ? -20.382 0.697 20.858 1.00 86.44 191 LYS A N 1
ATOM 1493 C CA . LYS A 1 191 ? -20.949 -0.657 21.043 1.00 86.44 191 LYS A CA 1
ATOM 1494 C C . LYS A 1 191 ? -22.455 -0.652 21.334 1.00 86.44 191 LYS A C 1
ATOM 1496 O O . LYS A 1 191 ? -23.131 -1.620 20.999 1.00 86.44 191 LYS A O 1
ATOM 1501 N N . LYS A 1 192 ? -22.972 0.416 21.950 1.00 89.62 192 LYS A N 1
ATOM 1502 C CA . LYS A 1 192 ? -24.402 0.599 22.255 1.00 89.62 192 LYS A CA 1
ATOM 1503 C C . LYS A 1 192 ? -25.190 1.264 21.120 1.00 89.62 192 LYS A C 1
ATOM 1505 O O . LYS A 1 192 ? -26.411 1.320 21.192 1.00 89.62 192 LYS A O 1
ATOM 1510 N N . SER A 1 193 ? -24.516 1.780 20.093 1.00 89.56 193 SER A N 1
ATOM 1511 C CA . SER A 1 193 ? -25.151 2.531 19.010 1.00 89.56 193 SER A CA 1
ATOM 1512 C C . SER A 1 193 ? -25.851 1.637 17.982 1.00 89.56 193 SER A C 1
ATOM 1514 O O . SER A 1 193 ? -25.398 0.532 17.664 1.00 89.56 193 SER A O 1
ATOM 1516 N N . ASP A 1 194 ? -26.882 2.185 17.334 1.00 90.31 194 ASP A N 1
ATOM 1517 C CA . ASP A 1 194 ? -27.541 1.555 16.182 1.00 90.31 194 ASP A CA 1
ATOM 1518 C C . ASP A 1 194 ? -26.575 1.286 15.023 1.00 90.31 194 ASP A C 1
ATOM 1520 O O . ASP A 1 194 ? -26.807 0.402 14.197 1.00 90.31 194 ASP A O 1
ATOM 1524 N N . LEU A 1 195 ? -25.491 2.063 14.907 1.00 83.25 195 LEU A N 1
ATOM 1525 C CA . LEU A 1 195 ? -24.477 1.826 13.883 1.00 83.25 195 LEU A CA 1
ATOM 1526 C C . LEU A 1 195 ? -23.722 0.520 14.144 1.00 83.25 195 LEU A C 1
ATOM 1528 O O . LEU A 1 195 ? -23.526 -0.256 13.211 1.00 83.25 195 LEU A O 1
ATOM 1532 N N . TYR A 1 196 ? -23.329 0.252 15.391 1.00 86.62 196 TYR A N 1
ATOM 1533 C CA . TYR A 1 196 ? -22.659 -0.999 15.746 1.00 86.62 196 TYR A CA 1
ATOM 1534 C C . TYR A 1 196 ? -23.561 -2.206 15.502 1.00 86.62 196 TYR A C 1
ATOM 1536 O O . TYR A 1 196 ? -23.118 -3.184 14.898 1.00 86.62 196 TYR A O 1
ATOM 1544 N N . ILE A 1 197 ? -24.836 -2.111 15.891 1.00 87.94 197 ILE A N 1
ATOM 1545 C CA . ILE A 1 197 ? -25.831 -3.165 15.655 1.00 87.94 197 ILE A CA 1
ATOM 1546 C C . ILE A 1 197 ? -25.967 -3.432 14.151 1.00 87.94 197 ILE A C 1
ATOM 1548 O O . ILE A 1 197 ? -25.793 -4.569 13.712 1.00 87.94 197 ILE A O 1
ATOM 1552 N N . ARG A 1 198 ? -26.183 -2.386 13.340 1.00 90.31 198 ARG A N 1
ATOM 1553 C CA . ARG A 1 198 ? -26.267 -2.513 11.875 1.00 90.31 198 ARG A CA 1
ATOM 1554 C C . ARG A 1 198 ? -25.002 -3.109 11.269 1.00 90.31 198 ARG A C 1
ATOM 1556 O O . ARG A 1 198 ? -25.100 -3.984 10.416 1.00 90.31 198 ARG A O 1
ATOM 1563 N N . ASN A 1 199 ? -23.824 -2.694 11.727 1.00 86.81 199 ASN A N 1
ATOM 1564 C CA . ASN A 1 199 ? -22.555 -3.237 11.247 1.00 86.81 199 ASN A CA 1
ATOM 1565 C C . ASN A 1 199 ? -22.388 -4.717 11.615 1.00 86.81 199 ASN A C 1
ATOM 1567 O O . ASN A 1 199 ? -21.906 -5.490 10.793 1.00 86.81 199 ASN A O 1
ATOM 1571 N N . LYS A 1 200 ? -22.808 -5.147 12.812 1.00 90.19 200 LYS A N 1
ATOM 1572 C CA . LYS A 1 200 ? -22.783 -6.565 13.203 1.00 90.19 200 LYS A CA 1
ATOM 1573 C C . LYS A 1 200 ? -23.729 -7.413 12.360 1.00 90.19 200 LYS A C 1
ATOM 1575 O O . LYS A 1 200 ? -23.317 -8.480 11.906 1.00 90.19 200 LYS A O 1
ATOM 1580 N N . VAL A 1 201 ? -24.940 -6.918 12.104 1.00 91.56 201 VAL A N 1
ATOM 1581 C CA . VAL A 1 201 ? -25.903 -7.562 11.198 1.00 91.56 201 VAL A CA 1
ATOM 1582 C C . VAL A 1 201 ? -25.311 -7.663 9.793 1.00 91.56 201 VAL A C 1
ATOM 1584 O O . VAL A 1 201 ? -25.212 -8.762 9.256 1.00 91.56 201 VAL A O 1
ATOM 1587 N N . LEU A 1 202 ? -24.775 -6.566 9.256 1.00 87.12 202 LEU A N 1
ATOM 1588 C CA . LEU A 1 202 ? -24.149 -6.552 7.936 1.00 87.12 202 LEU A CA 1
ATOM 1589 C C . LEU A 1 202 ? -22.962 -7.523 7.844 1.00 87.12 202 LEU A C 1
ATOM 1591 O O . LEU A 1 202 ? -22.828 -8.248 6.863 1.00 87.12 202 LEU A O 1
ATOM 1595 N N . ILE A 1 203 ? -22.107 -7.586 8.870 1.00 86.94 203 ILE A N 1
ATOM 1596 C CA . ILE A 1 203 ? -21.003 -8.554 8.919 1.00 86.94 203 ILE A CA 1
ATOM 1597 C C . ILE A 1 203 ? -21.551 -9.982 8.915 1.00 86.94 203 ILE A C 1
ATOM 1599 O O . ILE A 1 203 ? -20.994 -10.822 8.212 1.00 86.94 203 ILE A O 1
ATOM 1603 N N . SER A 1 204 ? -22.615 -10.274 9.671 1.00 88.56 204 SER A N 1
ATOM 1604 C CA . SER A 1 204 ? -23.230 -11.607 9.678 1.00 88.56 204 SER A CA 1
ATOM 1605 C C . SER A 1 204 ? -23.828 -11.984 8.322 1.00 88.56 204 SER A C 1
ATOM 1607 O O . SER A 1 204 ? -23.602 -13.101 7.861 1.00 88.56 204 SER A O 1
ATOM 1609 N N . GLU A 1 205 ? -24.483 -11.040 7.644 1.00 88.44 205 GLU A N 1
ATOM 1610 C CA . GLU A 1 205 ? -25.075 -11.235 6.320 1.00 88.44 205 GLU A CA 1
ATOM 1611 C C . GLU A 1 205 ? -23.985 -11.482 5.271 1.00 88.44 205 GLU A C 1
ATOM 1613 O O . GLU A 1 205 ? -24.019 -12.476 4.551 1.00 88.44 205 GLU A O 1
ATOM 1618 N N . LEU A 1 206 ? -22.952 -10.633 5.244 1.00 84.81 206 LEU A N 1
ATOM 1619 C CA . LEU A 1 206 ? -21.816 -10.748 4.322 1.00 84.81 206 LEU A CA 1
ATOM 1620 C C . LEU A 1 206 ? -20.876 -11.917 4.651 1.00 84.81 206 LEU A C 1
ATOM 1622 O O . LEU A 1 206 ? -20.040 -12.293 3.828 1.00 84.81 206 LEU A O 1
ATOM 1626 N N . SER A 1 207 ? -20.979 -12.491 5.852 1.00 86.50 207 SER A N 1
ATOM 1627 C CA . SER A 1 207 ? -20.217 -13.676 6.261 1.00 86.50 207 SER A CA 1
ATOM 1628 C C . SER A 1 207 ? -20.762 -14.973 5.670 1.00 86.50 207 SER A C 1
ATOM 1630 O O . SER A 1 207 ? -20.092 -16.005 5.801 1.00 86.50 207 SER A O 1
ATOM 1632 N N . VAL A 1 208 ? -21.950 -14.932 5.062 1.00 86.81 208 VAL A N 1
ATOM 1633 C CA . VAL A 1 208 ? -22.559 -16.048 4.344 1.00 86.81 208 VAL A CA 1
ATOM 1634 C C . VAL A 1 208 ? -22.345 -15.828 2.844 1.00 86.81 208 VAL A C 1
ATOM 1636 O O . VAL A 1 208 ? -22.729 -14.784 2.317 1.00 86.81 208 VAL A O 1
ATOM 1639 N N . PRO A 1 209 ? -21.717 -16.775 2.130 1.00 83.06 209 PRO A N 1
ATOM 1640 C CA . PRO A 1 209 ? -21.575 -16.657 0.690 1.00 83.06 209 PRO A CA 1
ATOM 1641 C C . PRO A 1 209 ? -22.943 -16.752 0.010 1.00 83.06 209 PRO A C 1
ATOM 1643 O O . PRO A 1 209 ? -23.784 -17.574 0.376 1.00 83.06 209 PRO A O 1
ATOM 1646 N N . LEU A 1 210 ? -23.159 -15.921 -1.008 1.00 78.31 210 LEU A N 1
ATOM 1647 C CA . LEU A 1 210 ? -24.363 -15.996 -1.831 1.00 78.31 210 LEU A CA 1
ATOM 1648 C C . LEU A 1 210 ? -24.435 -17.369 -2.535 1.00 78.31 210 LEU A C 1
ATOM 1650 O O . LEU A 1 210 ? -23.406 -17.852 -3.006 1.00 78.31 210 LEU A O 1
ATOM 1654 N N . PRO A 1 211 ? -25.625 -17.983 -2.697 1.00 78.38 211 PRO A N 1
ATOM 1655 C CA . PRO A 1 211 ? -25.759 -19.365 -3.188 1.00 78.38 211 PRO A CA 1
ATOM 1656 C C . PRO A 1 211 ? -25.128 -19.647 -4.561 1.00 78.38 211 PRO A C 1
ATOM 1658 O O . PRO A 1 211 ? -24.835 -20.792 -4.890 1.00 78.38 211 PRO A O 1
ATOM 1661 N N . VAL A 1 212 ? -24.941 -18.607 -5.376 1.00 81.69 212 VAL A N 1
ATOM 1662 C CA . VAL A 1 212 ? -24.434 -18.695 -6.755 1.00 81.69 212 VAL A CA 1
ATOM 1663 C C . VAL A 1 212 ? -22.959 -18.281 -6.853 1.00 81.69 212 VAL A C 1
ATOM 1665 O O . VAL A 1 212 ? -22.328 -18.461 -7.894 1.00 81.69 212 VAL A O 1
ATOM 1668 N N . THR A 1 213 ? -22.373 -17.723 -5.788 1.00 76.75 213 THR A N 1
ATOM 1669 C CA . THR A 1 213 ? -20.974 -17.287 -5.820 1.00 76.75 213 THR A CA 1
ATOM 1670 C C . THR A 1 213 ? -20.040 -18.439 -5.487 1.00 76.75 213 THR A C 1
ATOM 1672 O O . THR A 1 213 ? -20.402 -19.391 -4.803 1.00 76.75 213 THR A O 1
ATOM 1675 N N . LYS A 1 214 ? -18.806 -18.351 -5.979 1.00 74.81 214 LYS A N 1
ATOM 1676 C CA . LYS A 1 214 ? -17.720 -19.272 -5.640 1.00 74.81 214 LYS A CA 1
ATOM 1677 C C . LYS A 1 214 ? -16.613 -18.494 -4.946 1.00 74.81 214 LYS A C 1
ATOM 1679 O O . LYS A 1 214 ? -16.438 -17.304 -5.202 1.00 74.81 214 LYS A O 1
ATOM 1684 N N . ASP A 1 215 ? -15.877 -19.188 -4.088 1.00 78.12 215 ASP A N 1
ATOM 1685 C CA . ASP A 1 215 ? -14.662 -18.655 -3.477 1.00 78.12 215 ASP A CA 1
ATOM 1686 C C . ASP A 1 215 ? -13.662 -18.216 -4.558 1.00 78.12 215 ASP A C 1
ATOM 1688 O O . ASP A 1 215 ? -13.519 -18.881 -5.591 1.00 78.12 215 ASP A O 1
ATOM 1692 N N . LEU A 1 216 ? -12.946 -17.122 -4.299 1.00 69.94 216 LEU A N 1
ATOM 1693 C CA . LEU A 1 216 ? -11.851 -16.670 -5.149 1.00 69.94 216 LEU A CA 1
ATOM 1694 C C . LEU A 1 216 ? -10.696 -17.660 -4.991 1.00 69.94 216 LEU A C 1
ATOM 1696 O O . LEU A 1 216 ? -9.983 -17.666 -3.986 1.00 69.94 216 LEU A O 1
ATOM 1700 N N . ARG A 1 217 ? -10.532 -18.534 -5.983 1.00 71.06 217 ARG A N 1
ATOM 1701 C CA . ARG A 1 217 ? -9.435 -19.498 -6.028 1.00 71.06 217 ARG A CA 1
ATOM 1702 C C . ARG A 1 217 ? -8.383 -19.047 -7.022 1.00 71.06 217 ARG A C 1
ATOM 1704 O O . ARG A 1 217 ? -8.696 -18.708 -8.157 1.00 71.06 217 ARG A O 1
ATOM 1711 N N . PHE A 1 218 ? -7.142 -19.101 -6.565 1.00 76.06 218 PHE A N 1
ATOM 1712 C CA . PHE A 1 218 ? -5.954 -18.930 -7.379 1.00 76.06 218 PHE A CA 1
ATOM 1713 C C . PHE A 1 218 ? -5.162 -20.224 -7.268 1.00 76.06 218 PHE A C 1
ATOM 1715 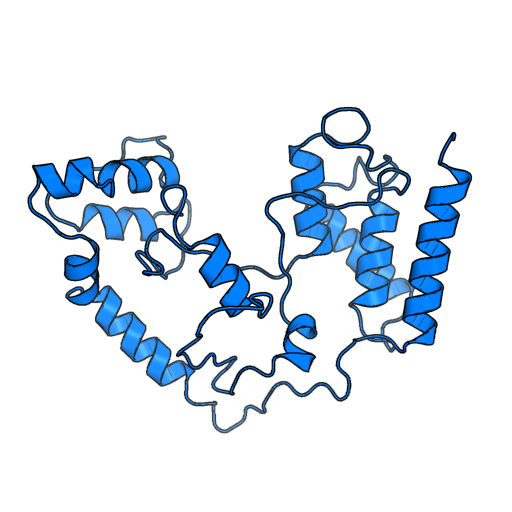O O . PHE A 1 218 ? -4.939 -20.705 -6.157 1.00 76.06 218 PHE A O 1
ATOM 1722 N N . ASP A 1 219 ? -4.759 -20.790 -8.403 1.00 80.06 219 ASP A N 1
ATOM 1723 C CA . ASP A 1 219 ? -4.017 -22.056 -8.424 1.00 80.06 219 ASP A CA 1
ATOM 1724 C C . ASP A 1 219 ? -2.602 -21.904 -7.851 1.00 80.06 219 ASP A C 1
ATOM 1726 O O . ASP A 1 219 ? -2.000 -22.873 -7.403 1.00 80.06 219 ASP A O 1
ATOM 1730 N N . ASN A 1 220 ? -2.080 -20.673 -7.841 1.00 83.06 220 ASN A N 1
ATOM 1731 C CA . ASN A 1 220 ? -0.731 -20.349 -7.402 1.00 83.06 220 ASN A CA 1
ATOM 1732 C C . ASN A 1 220 ? -0.722 -19.139 -6.463 1.00 83.06 220 ASN A C 1
ATOM 1734 O O . ASN A 1 220 ? -1.529 -18.217 -6.593 1.00 83.06 220 ASN A O 1
ATOM 1738 N N . GLN A 1 221 ? 0.272 -19.090 -5.574 1.00 81.88 221 GLN A N 1
ATOM 1739 C CA . GLN A 1 221 ? 0.529 -17.948 -4.687 1.00 81.88 221 GLN A CA 1
ATOM 1740 C C . GLN A 1 221 ? 0.816 -16.639 -5.447 1.00 81.88 221 GLN A C 1
ATOM 1742 O O . GLN A 1 221 ? 0.487 -15.566 -4.952 1.00 81.88 221 GLN A O 1
ATOM 1747 N N . TYR A 1 222 ? 1.395 -16.712 -6.650 1.00 83.31 222 TYR A N 1
ATOM 1748 C CA . TYR A 1 222 ? 1.811 -15.546 -7.440 1.00 83.31 222 TYR A CA 1
ATOM 1749 C C . TYR A 1 222 ? 1.136 -15.515 -8.817 1.00 83.31 222 TYR A C 1
ATOM 1751 O O . TYR A 1 222 ? 0.881 -16.568 -9.400 1.00 83.31 222 TYR A O 1
ATOM 1759 N N . SER A 1 223 ? 0.900 -14.316 -9.367 1.00 78.44 223 SER A N 1
ATOM 1760 C CA . SER A 1 223 ? 0.291 -14.131 -10.700 1.00 78.44 223 SER A CA 1
ATOM 1761 C C . SER A 1 223 ? 1.198 -14.572 -11.851 1.00 78.44 223 SER A C 1
ATOM 1763 O O . SER A 1 223 ? 0.714 -14.893 -12.936 1.00 78.44 223 SER A O 1
ATOM 1765 N N . GLN A 1 224 ? 2.514 -14.574 -11.621 1.00 85.94 224 GLN A N 1
ATOM 1766 C CA . GLN A 1 224 ? 3.534 -14.893 -12.616 1.00 85.94 224 GLN A CA 1
ATOM 1767 C C . GLN A 1 224 ? 4.367 -16.116 -12.205 1.00 85.94 224 GLN A C 1
ATOM 1769 O O . GLN A 1 224 ? 4.677 -16.267 -11.020 1.00 85.94 224 GLN A O 1
ATOM 1774 N N . PRO A 1 225 ? 4.816 -16.951 -13.160 1.00 90.44 225 PRO A N 1
ATOM 1775 C CA . PRO A 1 225 ? 5.773 -18.023 -12.895 1.00 90.44 225 PRO A CA 1
ATOM 1776 C C . PRO A 1 225 ? 7.100 -17.497 -12.338 1.00 90.44 225 PRO A C 1
ATOM 1778 O O . PRO A 1 225 ? 7.516 -16.381 -12.656 1.00 90.44 225 PRO A O 1
ATOM 1781 N N . PHE A 1 226 ? 7.810 -18.333 -11.577 1.00 91.94 226 PHE A N 1
ATOM 1782 C CA . PHE A 1 226 ? 9.099 -17.989 -10.961 1.00 91.94 226 PHE A CA 1
ATOM 1783 C C . PHE A 1 226 ? 10.093 -17.361 -11.950 1.00 91.94 226 PHE A C 1
ATOM 1785 O O . PHE A 1 226 ? 10.670 -16.313 -11.670 1.00 91.94 226 PHE A O 1
ATOM 1792 N N . TRP A 1 227 ? 10.252 -17.958 -13.134 1.00 92.88 227 TRP A N 1
ATOM 1793 C CA . TRP A 1 227 ? 11.171 -17.446 -14.152 1.00 92.88 227 TRP A CA 1
ATOM 1794 C C . TRP A 1 227 ? 10.793 -16.052 -14.650 1.00 92.88 227 TRP A C 1
ATOM 1796 O O . TRP A 1 227 ? 11.669 -15.204 -14.807 1.00 92.88 227 TRP A O 1
ATOM 1806 N N . THR A 1 228 ? 9.502 -15.771 -14.825 1.00 91.19 228 THR A N 1
ATOM 1807 C CA . THR A 1 228 ? 9.034 -14.434 -15.204 1.00 91.19 228 THR A CA 1
ATOM 1808 C C . THR A 1 228 ? 9.311 -13.417 -14.101 1.00 91.19 228 THR A C 1
ATOM 1810 O O . THR A 1 228 ? 9.757 -12.308 -14.392 1.00 91.19 228 THR A O 1
ATOM 1813 N N . GLN A 1 229 ? 9.108 -13.796 -12.835 1.00 91.38 229 GLN A N 1
ATOM 1814 C CA . GLN A 1 229 ? 9.437 -12.934 -11.698 1.00 91.38 229 GLN A CA 1
ATOM 1815 C C . GLN A 1 229 ? 10.942 -12.641 -11.635 1.00 91.38 229 GLN A C 1
ATOM 1817 O O . GLN A 1 229 ? 11.341 -11.487 -11.493 1.00 91.38 229 GLN A O 1
ATOM 1822 N N . CYS A 1 230 ? 11.777 -13.669 -11.810 1.00 95.19 230 CYS A N 1
ATOM 1823 C CA . CYS A 1 230 ? 13.231 -13.539 -11.846 1.00 95.19 230 CYS A CA 1
ATOM 1824 C C . CYS A 1 230 ? 13.680 -12.579 -12.959 1.00 95.19 230 CYS A C 1
ATOM 1826 O O . CYS A 1 230 ? 14.441 -11.648 -12.698 1.00 95.19 230 CYS A O 1
ATOM 1828 N N . MET A 1 231 ? 13.143 -12.736 -14.172 1.00 95.00 231 MET A N 1
ATOM 1829 C CA . MET A 1 231 ? 13.469 -11.868 -15.308 1.00 95.00 231 MET A CA 1
ATOM 1830 C C . MET A 1 231 ? 13.004 -10.427 -15.100 1.00 95.00 231 MET A C 1
ATOM 1832 O O . MET A 1 231 ? 13.751 -9.501 -15.407 1.00 95.00 231 MET A O 1
ATOM 1836 N N . ALA A 1 232 ? 11.817 -10.213 -14.527 1.00 92.81 232 ALA A N 1
ATOM 1837 C CA . ALA A 1 232 ? 11.353 -8.873 -14.180 1.00 92.81 232 ALA A CA 1
ATOM 1838 C C . ALA A 1 232 ? 12.288 -8.208 -13.153 1.00 92.81 232 ALA A C 1
ATOM 1840 O O . ALA A 1 232 ? 12.637 -7.033 -13.299 1.00 92.81 232 ALA A O 1
ATOM 1841 N N . CYS A 1 233 ? 12.730 -8.954 -12.133 1.00 94.19 233 CYS A N 1
ATOM 1842 C CA . CYS A 1 233 ? 13.682 -8.470 -11.133 1.00 94.19 233 CYS A CA 1
ATOM 1843 C C . CYS A 1 233 ? 15.041 -8.127 -11.755 1.00 94.19 233 CYS A C 1
ATOM 1845 O O . CYS A 1 233 ? 15.562 -7.042 -11.499 1.00 94.19 233 CYS A O 1
ATOM 1847 N N . LEU A 1 234 ? 15.585 -8.998 -12.610 1.00 95.44 234 LEU A N 1
ATOM 1848 C CA . LEU A 1 234 ? 16.834 -8.744 -13.335 1.00 95.44 234 LEU A CA 1
ATOM 1849 C C . LEU A 1 234 ? 16.715 -7.532 -14.258 1.00 95.44 234 LEU A C 1
ATOM 1851 O O . LEU A 1 234 ? 17.617 -6.701 -14.286 1.00 95.44 234 LEU A O 1
ATOM 1855 N N . TRP A 1 235 ? 15.592 -7.385 -14.963 1.00 95.88 235 TRP A N 1
ATOM 1856 C CA . TRP A 1 235 ? 15.318 -6.218 -15.798 1.00 95.88 235 TRP A CA 1
ATOM 1857 C C . TRP A 1 235 ? 15.331 -4.927 -14.974 1.00 95.88 235 TRP A C 1
ATOM 1859 O O . TRP A 1 235 ? 16.037 -3.980 -15.324 1.00 95.88 235 TRP A O 1
ATOM 1869 N N . LYS A 1 236 ? 14.614 -4.899 -13.843 1.00 94.75 236 LYS A N 1
ATOM 1870 C CA . LYS A 1 236 ? 14.582 -3.736 -12.946 1.00 94.75 236 LYS A CA 1
ATOM 1871 C C . LYS A 1 236 ? 15.975 -3.426 -12.393 1.00 94.75 236 LYS A C 1
ATOM 1873 O O . LYS A 1 236 ? 16.383 -2.264 -12.377 1.00 94.75 236 LYS A O 1
ATOM 1878 N N . GLN A 1 237 ? 16.710 -4.458 -11.978 1.00 93.62 237 GLN A N 1
ATOM 1879 C CA . GLN A 1 237 ? 18.067 -4.317 -11.459 1.00 93.62 237 GLN A CA 1
ATOM 1880 C C . GLN A 1 237 ? 19.024 -3.783 -12.526 1.00 93.62 237 GLN A C 1
ATOM 1882 O O . GLN A 1 237 ? 19.813 -2.892 -12.237 1.00 93.62 237 GLN A O 1
ATOM 1887 N N . HIS A 1 238 ? 18.919 -4.266 -13.762 1.00 94.31 238 HIS A N 1
ATOM 1888 C CA . HIS A 1 238 ? 19.721 -3.800 -14.888 1.00 94.31 238 HIS A CA 1
ATOM 1889 C C . HIS A 1 238 ? 19.466 -2.317 -15.188 1.00 94.31 238 HIS A C 1
ATOM 1891 O O . HIS A 1 238 ? 20.421 -1.554 -15.307 1.00 94.31 238 HIS A O 1
ATOM 1897 N N . GLN A 1 239 ? 18.198 -1.880 -15.238 1.00 92.25 239 GLN A N 1
ATOM 1898 C CA . GLN A 1 239 ? 17.868 -0.456 -15.411 1.00 92.25 239 GLN A CA 1
ATOM 1899 C C . GLN A 1 239 ? 18.459 0.402 -14.289 1.00 92.25 239 GLN A C 1
ATOM 1901 O O . GLN A 1 239 ? 19.026 1.461 -14.550 1.00 92.25 239 GLN A O 1
ATOM 1906 N N . SER A 1 240 ? 18.348 -0.069 -13.044 1.00 91.88 240 SER A N 1
ATOM 1907 C CA . SER A 1 240 ? 18.893 0.634 -11.886 1.00 91.88 240 SER A CA 1
ATOM 1908 C C . SER A 1 240 ? 20.421 0.690 -11.906 1.00 91.88 240 SER A C 1
ATOM 1910 O O . SER A 1 240 ? 20.979 1.712 -11.530 1.00 91.88 240 SER A O 1
ATOM 1912 N N . TYR A 1 241 ? 21.089 -0.387 -12.322 1.00 92.69 241 TYR A N 1
ATOM 1913 C CA . TYR A 1 241 ? 22.547 -0.500 -12.326 1.00 92.69 241 TYR A CA 1
ATOM 1914 C C . TYR A 1 241 ? 23.186 0.493 -13.299 1.00 92.69 241 TYR A C 1
ATOM 1916 O O . TYR A 1 241 ? 24.039 1.272 -12.900 1.00 92.69 241 TYR A O 1
ATOM 1924 N N . TRP A 1 242 ? 22.714 0.547 -14.548 1.00 90.88 242 TRP A N 1
ATOM 1925 C CA . TRP A 1 242 ? 23.293 1.439 -15.565 1.00 90.88 242 TRP A CA 1
ATOM 1926 C C . TRP A 1 242 ? 23.018 2.926 -15.341 1.00 90.88 242 TRP A C 1
ATOM 1928 O O . TRP A 1 242 ? 23.677 3.771 -15.941 1.00 90.88 242 TRP A O 1
ATOM 1938 N N . ARG A 1 243 ? 22.029 3.256 -14.509 1.00 91.88 243 ARG A N 1
ATOM 1939 C CA . ARG A 1 243 ? 21.673 4.638 -14.155 1.00 91.88 243 ARG A CA 1
ATOM 1940 C C . ARG A 1 243 ? 22.193 5.047 -12.785 1.00 91.88 243 ARG A C 1
ATOM 1942 O O . ARG A 1 243 ? 21.979 6.187 -12.378 1.00 91.88 243 ARG A O 1
ATOM 1949 N N . ASN A 1 244 ? 22.842 4.128 -12.076 1.00 89.25 244 ASN A N 1
ATOM 1950 C CA . ASN A 1 244 ? 23.520 4.433 -10.836 1.00 89.25 244 ASN A CA 1
ATOM 1951 C C . ASN A 1 244 ? 24.923 4.985 -11.171 1.00 89.25 244 ASN A C 1
ATOM 1953 O O . ASN A 1 244 ? 25.703 4.282 -11.808 1.00 89.25 244 ASN A O 1
ATOM 1957 N N . PRO A 1 245 ? 25.251 6.231 -10.784 1.00 79.38 245 PRO A N 1
ATOM 1958 C CA . PRO A 1 245 ? 26.555 6.846 -11.054 1.00 79.38 245 PRO A CA 1
ATOM 1959 C C . PRO A 1 245 ? 27.703 6.311 -10.176 1.00 79.38 245 PRO A C 1
ATOM 1961 O O . PRO A 1 245 ? 28.832 6.775 -10.322 1.00 79.38 245 PRO A O 1
ATOM 1964 N N . THR A 1 246 ? 27.412 5.384 -9.261 1.00 69.75 246 THR A N 1
ATOM 1965 C CA . THR A 1 246 ? 28.332 4.793 -8.270 1.00 69.75 246 THR A CA 1
ATOM 1966 C C . THR A 1 246 ? 28.315 3.281 -8.353 1.00 69.75 246 THR A C 1
ATOM 1968 O O . THR A 1 246 ? 29.412 2.687 -8.368 1.00 69.75 246 THR A O 1
#

InterPro domains:
  IPR003439 ABC transporter-like, ATP-binding domain [PF00005] (1-123)
  IPR027417 P-loop containing nucleoside triphosphate hydrolase [G3DSA:3.40.50.300] (1-132)
  IPR027417 P-loop containing nucleoside triphosphate hydrolase [SSF52540] (1-124)

Foldseek 3Di:
DADPQACQVVVLCVVLVVDDDDDDPDFDDDQLHTDDNLQNLLQAFDQDPDQDDQQLAFLLLLLLLLLLFNAAPPQDPVNSSVLSVVLCVVLVCVVRRGWGNHDAPPDTDDPSVSSSSSCSSGVDDDGAYHPSARLDDDDCPDLNVVVQVVQVVDPPQDHDDPPDRSVVSVHVCQDPVNCVVVVDDSRVVCCPDPRVVVVVVVCVVSNHHDPPDDDDDDPGSTSDDPVSNVVSVVVVVVSSVVSDPD